Protein AF-A0A2D3W1V7-F1 (afdb_monomer_lite)

Secondary structure (DSSP, 8-state):
-HHHHHHHHTT-TT-------S-SHHHHHHHHHHHHHHHHHHHHHHHHHHHHHHHTT----PPP-TT--THHHHHHHHHHHHHHHHHHHHHHHHHHHHHHHHHHHHHHHHHHHHHHHHHHHHHHHHHHHHHHHHHHHHHHHHHHHHHHHHHHHHHHHHHHHHHHHHHHHHHHHHHHHHHHHHHHHHHHHHHHHHHHHHHHHHHHHTGGGGHHHHHHHHHHHHHHHHHHHHHHHHHHHHHHHHHHHHHHHHHHHHHHHHHHHHHHHHHHHHHHHHHHHHHHHHHHHHHHHHHHHHHHHHHHHHHHHHHHHHHHHHHTT-TT-----TTTSHHHHHIIIIIHHHHTTSTTGGGT-

Structure (mmCIF, N/CA/C/O backbone):
data_AF-A0A2D3W1V7-F1
#
_entry.id   AF-A0A2D3W1V7-F1
#
loop_
_atom_site.group_PDB
_atom_site.id
_atom_site.type_symbol
_atom_site.label_atom_id
_atom_site.label_alt_id
_atom_site.label_comp_id
_atom_site.label_asym_id
_atom_site.label_entity_id
_atom_site.label_seq_id
_atom_site.pdbx_PDB_ins_code
_atom_site.Cartn_x
_atom_site.Cartn_y
_atom_site.Cartn_z
_atom_site.occupancy
_atom_site.B_iso_or_equiv
_atom_site.auth_seq_id
_atom_site.auth_comp_id
_atom_site.auth_asym_id
_atom_site.auth_atom_id
_atom_site.pdbx_PDB_model_num
ATOM 1 N N . LEU A 1 1 ? 40.752 17.282 -97.517 1.00 72.69 1 LEU A N 1
ATOM 2 C CA . LEU A 1 1 ? 41.776 17.657 -96.512 1.00 72.69 1 LEU A CA 1
ATOM 3 C C . LEU A 1 1 ? 41.312 18.861 -95.694 1.00 72.69 1 LEU A C 1
ATOM 5 O O . LEU A 1 1 ? 41.099 18.688 -94.504 1.00 72.69 1 LEU A O 1
ATOM 9 N N . ALA A 1 2 ? 41.095 20.025 -96.323 1.00 78.25 2 ALA A N 1
ATOM 10 C CA . ALA A 1 2 ? 40.710 21.263 -95.634 1.00 78.25 2 ALA A CA 1
ATOM 11 C C . ALA A 1 2 ? 39.433 21.140 -94.781 1.00 78.25 2 ALA A C 1
ATOM 13 O O . ALA A 1 2 ? 39.446 21.559 -93.630 1.00 78.25 2 ALA A O 1
ATOM 14 N N . ASP A 1 3 ? 38.378 20.495 -95.290 1.00 82.69 3 ASP A N 1
ATOM 15 C CA . ASP A 1 3 ? 37.111 20.366 -94.549 1.00 82.69 3 ASP A CA 1
ATOM 16 C C . ASP A 1 3 ? 37.242 19.525 -93.273 1.00 82.69 3 ASP A C 1
ATOM 18 O O . ASP A 1 3 ? 36.706 19.892 -92.236 1.00 82.69 3 ASP A O 1
ATOM 22 N N . ILE A 1 4 ? 38.020 18.437 -93.314 1.00 85.00 4 ILE A N 1
ATOM 23 C CA . ILE A 1 4 ? 38.233 17.552 -92.154 1.00 85.00 4 ILE A CA 1
ATOM 24 C C . ILE A 1 4 ? 39.070 18.252 -91.085 1.00 85.00 4 ILE A C 1
ATOM 26 O O . ILE A 1 4 ? 38.780 18.125 -89.897 1.00 85.00 4 ILE A O 1
ATOM 30 N N . ILE A 1 5 ? 40.091 19.009 -91.496 1.00 82.19 5 ILE A N 1
ATOM 31 C CA . ILE A 1 5 ? 40.897 19.811 -90.568 1.00 82.19 5 ILE A CA 1
ATOM 32 C C . ILE A 1 5 ? 40.027 20.909 -89.941 1.00 82.19 5 ILE A C 1
ATOM 34 O O . ILE A 1 5 ? 40.061 21.084 -88.726 1.00 82.19 5 ILE A O 1
ATOM 38 N N . LYS A 1 6 ? 39.183 21.576 -90.738 1.00 84.50 6 LYS A N 1
ATOM 39 C CA . LYS A 1 6 ? 38.238 22.593 -90.261 1.00 84.50 6 LYS A CA 1
ATOM 40 C C . LYS A 1 6 ? 37.194 22.018 -89.298 1.00 84.50 6 LYS A C 1
ATOM 42 O O . LYS A 1 6 ? 36.895 22.639 -88.286 1.00 84.50 6 LYS A O 1
ATOM 47 N N . ASP A 1 7 ? 36.652 20.832 -89.558 1.00 86.69 7 ASP A N 1
ATOM 48 C CA . ASP A 1 7 ? 35.739 20.152 -88.627 1.00 86.69 7 ASP A CA 1
ATOM 49 C C . ASP A 1 7 ? 36.450 19.747 -87.323 1.00 86.69 7 ASP A C 1
ATOM 51 O O . ASP A 1 7 ? 35.891 19.896 -86.231 1.00 86.69 7 ASP A O 1
ATOM 55 N N . SER A 1 8 ? 37.701 19.291 -87.423 1.00 85.25 8 SER A N 1
ATOM 56 C CA . SER A 1 8 ? 38.522 18.905 -86.269 1.00 85.25 8 SER A CA 1
ATOM 57 C C . SER A 1 8 ? 38.863 20.098 -85.374 1.00 85.25 8 SER A C 1
ATOM 59 O O . SER A 1 8 ? 38.848 19.958 -84.153 1.00 85.25 8 SER A O 1
ATOM 61 N N . GLU A 1 9 ? 39.083 21.282 -85.958 1.00 82.88 9 GLU A N 1
ATOM 62 C CA . GLU A 1 9 ? 39.243 22.556 -85.235 1.00 82.88 9 GLU A CA 1
ATOM 63 C C . GLU A 1 9 ? 38.026 22.873 -84.346 1.00 82.88 9 GLU A C 1
ATOM 65 O O . GLU A 1 9 ? 38.169 23.425 -83.259 1.00 82.88 9 GLU A O 1
ATOM 70 N N . HIS A 1 10 ? 36.830 22.440 -84.756 1.00 87.81 10 HIS A N 1
ATOM 71 C CA . HIS A 1 10 ? 35.587 22.598 -83.995 1.00 87.81 10 HIS A CA 1
ATOM 72 C C . HIS A 1 10 ? 35.273 21.385 -83.093 1.00 87.81 10 HIS A C 1
ATOM 74 O O . HIS A 1 10 ? 34.140 21.227 -82.633 1.00 87.81 10 HIS A O 1
ATOM 80 N N . GLY A 1 11 ? 36.246 20.500 -82.847 1.00 82.38 11 GLY A N 1
ATOM 81 C CA . GLY A 1 11 ? 36.108 19.347 -81.951 1.00 82.38 11 GLY A CA 1
ATOM 82 C C . GLY A 1 11 ? 35.422 18.117 -82.560 1.00 82.38 11 GLY A C 1
ATOM 83 O O . GLY A 1 11 ? 35.138 17.159 -81.837 1.00 82.38 11 GLY A O 1
ATOM 84 N N . LYS A 1 12 ? 35.163 18.092 -83.876 1.00 88.56 12 LYS A N 1
ATOM 85 C CA . LYS A 1 12 ? 34.620 16.912 -84.574 1.00 88.56 12 LYS A CA 1
ATOM 86 C C . LYS A 1 12 ? 35.752 16.021 -85.086 1.00 88.56 12 LYS A C 1
ATOM 88 O O . LYS A 1 12 ? 36.168 16.098 -86.236 1.00 88.56 12 LYS A O 1
ATOM 93 N N . LEU A 1 13 ? 36.244 15.151 -84.210 1.00 86.50 13 LEU A N 1
ATOM 94 C CA . LEU A 1 13 ? 37.439 14.338 -84.464 1.00 86.50 13 LEU A CA 1
ATOM 95 C C . LEU A 1 13 ? 37.177 13.018 -85.208 1.00 86.50 13 LEU A C 1
ATOM 97 O O . LEU A 1 13 ? 38.113 12.265 -85.431 1.00 86.50 13 LEU A O 1
ATOM 101 N N . ASN A 1 14 ? 35.937 12.714 -85.598 1.00 85.69 14 ASN A N 1
ATOM 102 C CA . ASN A 1 14 ? 35.558 11.450 -86.251 1.00 85.69 14 ASN A CA 1
ATOM 103 C C . ASN A 1 14 ? 35.831 11.418 -87.769 1.00 85.69 14 ASN A C 1
ATOM 105 O O . ASN A 1 14 ? 35.740 10.359 -88.391 1.00 85.69 14 ASN A O 1
ATOM 109 N N . GLY A 1 15 ? 36.134 12.564 -88.385 1.00 85.81 15 GLY A N 1
ATOM 110 C CA . GLY A 1 15 ? 36.439 12.655 -89.813 1.00 85.81 15 GLY A CA 1
ATOM 111 C C . GLY A 1 15 ? 37.801 12.044 -90.155 1.00 85.81 15 GLY A C 1
ATOM 112 O O . GLY A 1 15 ? 38.762 12.190 -89.402 1.00 85.81 15 GLY A O 1
ATOM 113 N N . ARG A 1 16 ? 37.912 11.368 -91.304 1.00 88.88 16 ARG A N 1
ATOM 114 C CA . ARG A 1 16 ? 39.184 10.814 -91.805 1.00 88.88 16 ARG A CA 1
ATOM 115 C C . ARG A 1 16 ? 39.421 11.228 -93.246 1.00 88.88 16 ARG A C 1
ATOM 117 O O . ARG A 1 16 ? 38.502 11.247 -94.063 1.00 88.88 16 ARG A O 1
ATOM 124 N N . ILE A 1 17 ? 40.667 11.558 -93.565 1.00 86.06 17 ILE A N 1
ATOM 125 C CA . ILE A 1 17 ? 41.085 11.922 -94.918 1.00 86.06 17 ILE A CA 1
ATOM 126 C C . ILE A 1 17 ? 41.169 10.634 -95.738 1.00 86.06 17 ILE A C 1
ATOM 128 O O . ILE A 1 17 ? 42.058 9.813 -95.513 1.00 86.06 17 ILE A O 1
ATOM 132 N N . VAL A 1 18 ? 40.225 10.460 -96.665 1.00 78.62 18 VAL A N 1
ATOM 133 C CA . VAL A 1 18 ? 40.088 9.287 -97.545 1.00 78.62 18 VAL A CA 1
ATOM 134 C C . VAL A 1 18 ? 40.307 9.672 -99.018 1.00 78.62 18 VAL A C 1
ATOM 136 O O . VAL A 1 18 ? 40.121 10.828 -99.387 1.00 78.62 18 VAL A O 1
ATOM 139 N N . ASN A 1 19 ? 40.691 8.707 -99.867 1.00 70.62 19 ASN A N 1
ATOM 140 C CA . ASN A 1 19 ? 40.914 8.868 -101.319 1.00 70.62 19 ASN A CA 1
ATOM 141 C C . ASN A 1 19 ? 42.024 9.858 -101.730 1.00 70.62 19 ASN A C 1
ATOM 143 O O . ASN A 1 19 ? 41.801 10.803 -102.488 1.00 70.62 19 ASN A O 1
ATOM 147 N N . ILE A 1 20 ? 43.255 9.600 -101.284 1.00 72.81 20 ILE A N 1
ATOM 148 C CA . ILE A 1 20 ? 44.438 10.374 -101.683 1.00 72.81 20 ILE A CA 1
ATOM 149 C C . ILE A 1 20 ? 44.909 9.879 -103.061 1.00 72.81 20 ILE A C 1
ATOM 151 O O . ILE A 1 20 ? 45.449 8.779 -103.172 1.00 72.81 20 ILE A O 1
ATOM 155 N N . LYS A 1 21 ? 44.667 10.667 -104.117 1.00 69.25 21 LYS A N 1
ATOM 156 C CA . LYS A 1 21 ? 45.028 10.318 -105.508 1.00 69.25 21 LYS A CA 1
ATOM 157 C C . LYS A 1 21 ? 46.523 10.487 -105.819 1.00 69.25 21 LYS A C 1
ATOM 159 O O . LYS A 1 21 ? 47.005 9.908 -106.786 1.00 69.25 21 LYS A O 1
ATOM 164 N N . GLU A 1 22 ? 47.244 11.256 -105.006 1.00 65.38 22 GLU A N 1
ATOM 165 C CA . GLU A 1 22 ? 48.667 11.567 -105.184 1.00 65.38 22 GLU A CA 1
ATOM 166 C C . GLU A 1 22 ? 49.556 10.710 -104.264 1.00 65.38 22 GLU A C 1
ATOM 168 O O . GLU A 1 22 ? 49.224 10.450 -103.106 1.00 65.38 22 GLU A O 1
ATOM 173 N N . GLY A 1 23 ? 50.692 10.240 -104.787 1.00 72.94 23 GLY A N 1
ATOM 174 C CA . GLY A 1 23 ? 51.724 9.543 -104.011 1.00 72.94 23 GLY A CA 1
ATOM 175 C C . GLY A 1 23 ? 52.698 10.509 -103.323 1.00 72.94 23 GLY A C 1
ATOM 176 O O . GLY A 1 23 ? 52.625 11.718 -103.509 1.00 72.94 23 GLY A O 1
ATOM 177 N N . GLY A 1 24 ? 53.638 9.979 -102.538 1.00 80.50 24 GLY A N 1
ATOM 178 C CA . GLY A 1 24 ? 54.693 10.783 -101.907 1.00 80.50 24 GLY A CA 1
ATOM 179 C C . GLY A 1 24 ? 54.269 11.478 -100.607 1.00 80.50 24 GLY A C 1
ATOM 180 O O . GLY A 1 24 ? 53.466 10.947 -99.838 1.00 80.50 24 GLY A O 1
ATOM 181 N N . GLU A 1 25 ? 54.837 12.655 -100.340 1.00 82.00 25 GLU A N 1
ATOM 182 C CA . GLU A 1 25 ? 54.747 13.368 -99.053 1.00 82.00 25 GLU A CA 1
ATOM 183 C C . GLU A 1 25 ? 53.311 13.701 -98.624 1.00 82.00 25 GLU A C 1
ATOM 185 O O . GLU A 1 25 ? 52.982 13.587 -97.442 1.00 82.00 25 GLU A O 1
ATOM 190 N N . LEU A 1 26 ? 52.423 14.030 -99.569 1.00 82.31 26 LEU A N 1
ATOM 191 C CA . LEU A 1 26 ? 51.028 14.372 -99.269 1.00 82.31 26 LEU A CA 1
ATOM 192 C C . LEU A 1 26 ? 50.246 13.177 -98.703 1.00 82.31 26 LEU A C 1
ATOM 194 O O . LEU A 1 26 ? 49.426 13.339 -97.793 1.00 82.31 26 LEU A O 1
ATOM 198 N N . LYS A 1 27 ? 50.529 11.960 -99.190 1.00 84.12 27 LYS A N 1
ATOM 199 C CA . LYS A 1 27 ? 49.933 10.729 -98.654 1.00 84.12 27 LYS A CA 1
ATOM 200 C C . LYS A 1 27 ? 50.403 10.465 -97.226 1.00 84.12 27 LYS A C 1
ATOM 202 O O . LYS A 1 27 ? 49.584 10.138 -96.367 1.00 84.12 27 LYS A O 1
ATOM 207 N N . THR A 1 28 ? 51.694 10.661 -96.967 1.00 84.94 28 THR A N 1
ATOM 208 C CA . THR A 1 28 ? 52.285 10.544 -95.627 1.00 84.94 28 THR A CA 1
ATOM 209 C C . THR A 1 28 ? 51.696 11.576 -94.666 1.00 84.94 28 THR A C 1
ATOM 211 O O . THR A 1 28 ? 51.292 11.215 -93.564 1.00 84.94 28 THR A O 1
ATOM 214 N N . LEU A 1 29 ? 51.549 12.835 -95.093 1.00 85.56 29 LEU A N 1
ATOM 215 C CA . LEU A 1 29 ? 50.937 13.898 -94.293 1.00 85.56 29 LEU A CA 1
ATOM 216 C C . LEU A 1 29 ? 49.488 13.567 -93.913 1.00 85.56 29 LEU A C 1
ATOM 218 O O . LEU A 1 29 ? 49.116 13.682 -92.749 1.00 85.56 29 LEU A O 1
ATOM 222 N N . CYS A 1 30 ? 48.677 13.111 -94.870 1.00 86.50 30 CYS A N 1
ATOM 223 C CA . CYS A 1 30 ? 47.289 12.732 -94.603 1.00 86.50 30 CYS A CA 1
ATOM 224 C C . CYS A 1 30 ? 47.189 11.519 -93.663 1.00 86.50 30 CYS A C 1
ATOM 226 O O . CYS A 1 30 ? 46.317 11.492 -92.795 1.00 86.50 30 CYS A O 1
ATOM 228 N N . SER A 1 31 ? 48.089 10.538 -93.800 1.00 85.19 31 SER A N 1
ATOM 229 C CA . SER A 1 31 ? 48.164 9.392 -92.886 1.00 85.19 31 SER A CA 1
ATOM 230 C C . SER A 1 31 ? 48.541 9.826 -91.468 1.00 85.19 31 SER A C 1
ATOM 232 O O . SER A 1 31 ? 47.892 9.408 -90.515 1.00 85.19 31 SER A O 1
ATOM 234 N N . ASN A 1 32 ? 49.541 10.699 -91.324 1.00 87.31 32 ASN A N 1
ATOM 235 C CA . ASN A 1 32 ? 49.956 11.237 -90.027 1.00 87.31 32 ASN A CA 1
ATOM 236 C C . ASN A 1 32 ? 48.847 12.079 -89.382 1.00 87.31 32 ASN A C 1
ATOM 238 O O . ASN A 1 32 ? 48.640 11.993 -88.176 1.00 87.31 32 ASN A O 1
ATOM 242 N N . MET A 1 33 ? 48.102 12.846 -90.183 1.00 86.88 33 MET A N 1
ATOM 243 C CA . MET A 1 33 ? 46.957 13.629 -89.717 1.00 86.88 33 MET A CA 1
ATOM 244 C C . MET A 1 33 ? 45.817 12.731 -89.220 1.00 86.88 33 MET A C 1
ATOM 246 O O . MET A 1 33 ? 45.261 12.989 -88.159 1.00 86.88 33 MET A O 1
ATOM 250 N N . ASN A 1 34 ? 45.497 11.646 -89.935 1.00 88.62 34 ASN A N 1
ATOM 251 C CA . ASN A 1 34 ? 44.511 10.667 -89.468 1.00 88.62 34 ASN A CA 1
ATOM 252 C C . ASN A 1 34 ? 44.952 10.011 -88.151 1.00 88.62 34 ASN A C 1
ATOM 254 O O . ASN A 1 34 ? 44.168 9.996 -87.209 1.00 88.62 34 ASN A O 1
ATOM 258 N N . SER A 1 35 ? 46.212 9.570 -88.045 1.00 87.25 35 SER A N 1
ATOM 259 C CA . SER A 1 35 ? 46.760 9.018 -86.798 1.00 87.25 35 SER A CA 1
ATOM 260 C C . SER A 1 35 ? 46.721 10.024 -85.642 1.00 87.25 35 SER A C 1
ATOM 262 O O . SER A 1 35 ? 46.506 9.645 -84.492 1.00 87.25 35 SER A O 1
ATOM 264 N N . LEU A 1 36 ? 46.931 11.314 -85.920 1.00 87.06 36 LEU A N 1
ATOM 265 C CA . LEU A 1 36 ? 46.812 12.374 -84.922 1.00 87.06 36 LEU A CA 1
ATOM 266 C C . LEU A 1 36 ? 45.360 12.515 -84.443 1.00 87.06 36 LEU A C 1
ATOM 268 O O . LEU A 1 36 ? 45.119 12.515 -83.238 1.00 87.06 36 LEU A O 1
ATOM 272 N N . LEU A 1 37 ? 44.398 12.565 -85.369 1.00 89.06 37 LEU A N 1
ATOM 273 C CA . LEU A 1 37 ? 42.967 12.622 -85.052 1.00 89.06 37 LEU A CA 1
ATOM 274 C C . LEU A 1 37 ? 42.489 11.381 -84.290 1.00 89.06 37 LEU A C 1
ATOM 276 O O . LEU A 1 37 ? 41.742 11.531 -83.329 1.00 89.06 37 LEU A O 1
ATOM 280 N N . ASP A 1 38 ? 42.963 10.183 -84.649 1.00 88.00 38 ASP A N 1
ATOM 281 C CA . ASP A 1 38 ? 42.684 8.937 -83.922 1.00 88.00 38 ASP A CA 1
ATOM 282 C C . ASP A 1 38 ? 43.144 9.029 -82.458 1.00 88.00 38 ASP A C 1
ATOM 284 O O . ASP A 1 38 ? 42.384 8.708 -81.542 1.00 88.00 38 ASP A O 1
ATOM 288 N N . ASN A 1 39 ? 44.369 9.513 -82.222 1.00 87.44 39 ASN A N 1
ATOM 289 C CA . ASN A 1 39 ? 44.907 9.678 -80.871 1.00 87.44 39 ASN A CA 1
ATOM 290 C C . ASN A 1 39 ? 44.142 10.740 -80.070 1.00 87.44 39 ASN A C 1
ATOM 292 O O . ASN A 1 39 ? 43.790 10.494 -78.915 1.00 87.44 39 ASN A O 1
ATOM 296 N N . PHE A 1 40 ? 43.828 11.888 -80.679 1.00 87.94 40 PHE A N 1
ATOM 297 C CA . PHE A 1 40 ? 43.022 12.927 -80.034 1.00 87.94 40 PHE A CA 1
ATOM 298 C C . PHE A 1 40 ? 41.610 12.436 -79.713 1.00 87.94 40 PHE A C 1
ATOM 300 O O . PHE A 1 40 ? 41.113 12.687 -78.615 1.00 87.94 40 PHE A O 1
ATOM 307 N N . GLU A 1 41 ? 40.958 11.721 -80.628 1.00 89.00 41 GLU A N 1
ATOM 308 C CA . GLU A 1 41 ? 39.614 11.193 -80.410 1.00 89.00 41 GLU A CA 1
ATOM 309 C C . GLU A 1 41 ? 39.609 10.159 -79.279 1.00 89.00 41 GLU A C 1
ATOM 311 O O . GLU A 1 41 ? 38.771 10.238 -78.375 1.00 89.00 41 GLU A O 1
ATOM 316 N N . LEU A 1 42 ? 40.564 9.223 -79.301 1.00 88.62 42 LEU A N 1
ATOM 317 C CA . LEU A 1 42 ? 40.697 8.167 -78.300 1.00 88.62 42 LEU A CA 1
ATOM 318 C C . LEU A 1 42 ? 40.937 8.746 -76.904 1.00 88.62 42 LEU A C 1
ATOM 320 O O . LEU A 1 42 ? 40.195 8.427 -75.976 1.00 88.62 42 LEU A O 1
ATOM 324 N N . VAL A 1 43 ? 41.937 9.621 -76.756 1.00 89.88 43 VAL A N 1
ATOM 325 C CA . VAL A 1 43 ? 42.267 10.254 -75.471 1.00 89.88 43 VAL A CA 1
ATOM 326 C C . VAL A 1 43 ? 41.083 11.071 -74.959 1.00 89.88 43 VAL A C 1
ATOM 328 O O . VAL A 1 43 ? 40.700 10.928 -73.799 1.00 89.88 43 VAL A O 1
ATOM 331 N N . THR A 1 44 ? 40.436 11.857 -75.823 1.00 88.88 44 THR A N 1
ATOM 332 C CA . THR A 1 44 ? 39.272 12.670 -75.440 1.00 88.88 44 THR A CA 1
ATOM 333 C C . THR A 1 44 ? 38.113 11.806 -74.938 1.00 88.88 44 THR A C 1
ATOM 335 O O . THR A 1 44 ? 37.534 12.089 -73.884 1.00 88.88 44 THR A O 1
ATOM 338 N N . LYS A 1 45 ? 37.779 10.726 -75.657 1.00 89.88 45 LYS A N 1
ATOM 339 C CA . LYS A 1 45 ? 36.709 9.795 -75.263 1.00 89.88 45 LYS A CA 1
ATOM 340 C C . LYS A 1 45 ? 37.032 9.081 -73.954 1.00 89.88 45 LYS A C 1
ATOM 342 O O . LYS A 1 45 ? 36.166 8.991 -73.084 1.00 89.88 45 LYS A O 1
ATOM 347 N N . GLU A 1 46 ? 38.265 8.612 -73.796 1.00 91.62 46 GLU A N 1
ATOM 348 C CA . GLU A 1 46 ? 38.694 7.884 -72.605 1.00 91.62 46 GLU A CA 1
ATOM 349 C C . GLU A 1 46 ? 38.760 8.761 -71.353 1.00 91.62 46 GLU A C 1
ATOM 351 O O . GLU A 1 46 ? 38.283 8.348 -70.292 1.00 91.62 46 GLU A O 1
ATOM 356 N N . ILE A 1 47 ? 39.280 9.986 -71.472 1.00 91.94 47 ILE A N 1
ATOM 357 C CA . ILE A 1 47 ? 39.284 10.964 -70.379 1.00 91.94 47 ILE A CA 1
ATOM 358 C C . ILE A 1 47 ? 37.850 11.281 -69.961 1.00 91.94 47 ILE A C 1
ATOM 360 O O . ILE A 1 47 ? 37.526 11.182 -68.777 1.00 91.94 47 ILE A O 1
ATOM 364 N N . LYS A 1 48 ? 36.967 11.585 -70.922 1.00 90.88 48 LYS A N 1
ATOM 365 C CA . LYS A 1 48 ? 35.557 11.875 -70.633 1.00 90.88 48 LYS A CA 1
ATOM 366 C C . LYS A 1 48 ? 34.878 10.712 -69.909 1.00 90.88 48 LYS A C 1
ATOM 368 O O . LYS A 1 48 ? 34.186 10.936 -68.921 1.00 90.88 48 LYS A O 1
ATOM 373 N N . ALA A 1 49 ? 35.078 9.482 -70.377 1.00 91.69 49 ALA A N 1
ATOM 374 C CA . ALA A 1 49 ? 34.456 8.305 -69.783 1.00 91.69 49 ALA A CA 1
ATOM 375 C C . ALA A 1 49 ? 35.011 7.979 -68.383 1.00 91.69 49 ALA A C 1
ATOM 377 O O . ALA A 1 49 ? 34.245 7.599 -67.502 1.00 91.69 49 ALA A O 1
ATOM 378 N N . SER A 1 50 ? 36.317 8.157 -68.157 1.00 94.19 50 SER A N 1
ATOM 379 C CA . SER A 1 50 ? 36.948 7.962 -66.844 1.00 94.19 50 SER A CA 1
ATOM 380 C C . SER A 1 50 ? 36.471 8.993 -65.819 1.00 94.19 50 SER A C 1
ATOM 382 O O . SER A 1 50 ? 36.025 8.629 -64.733 1.00 94.19 50 SER A O 1
ATOM 384 N N . ILE A 1 51 ? 36.458 10.277 -66.192 1.00 92.62 51 ILE A N 1
ATOM 385 C CA . ILE A 1 51 ? 35.981 11.354 -65.315 1.00 92.62 51 ILE A CA 1
ATOM 386 C C . ILE A 1 51 ? 34.480 11.206 -65.032 1.00 92.62 51 ILE A C 1
ATOM 388 O O . ILE A 1 51 ? 34.059 11.363 -63.889 1.00 92.62 51 ILE A O 1
ATOM 392 N N . ALA A 1 52 ? 33.666 10.856 -66.034 1.00 93.38 52 ALA A N 1
ATOM 393 C CA . ALA A 1 52 ? 32.238 10.615 -65.831 1.00 93.38 52 ALA A CA 1
ATOM 394 C C . ALA A 1 52 ? 31.969 9.415 -64.905 1.00 93.38 52 ALA A C 1
ATOM 396 O O . ALA A 1 52 ? 31.040 9.464 -64.103 1.00 93.38 52 ALA A O 1
ATOM 397 N N . ALA A 1 53 ? 32.778 8.353 -64.981 1.00 92.94 53 ALA A N 1
ATOM 398 C CA . ALA A 1 53 ? 32.695 7.235 -64.044 1.00 92.94 53 ALA A CA 1
ATOM 399 C C . ALA A 1 53 ? 33.071 7.675 -62.619 1.00 92.94 53 ALA A C 1
ATOM 401 O O . ALA A 1 53 ? 32.302 7.431 -61.692 1.00 92.94 53 ALA A O 1
ATOM 402 N N . ALA A 1 54 ? 34.178 8.407 -62.458 1.00 92.75 54 ALA A N 1
ATOM 403 C CA . ALA A 1 54 ? 34.617 8.931 -61.164 1.00 92.75 54 ALA A CA 1
ATOM 404 C C . ALA A 1 54 ? 33.598 9.903 -60.537 1.00 92.75 54 ALA A C 1
ATOM 406 O O . ALA A 1 54 ? 33.402 9.892 -59.326 1.00 92.75 54 ALA A O 1
ATOM 407 N N . SER A 1 55 ? 32.907 10.709 -61.352 1.00 90.94 55 SER A N 1
ATOM 408 C CA . SER A 1 55 ? 31.822 11.591 -60.897 1.00 90.94 55 SER A CA 1
ATOM 409 C C . SER A 1 55 ? 30.585 10.833 -60.408 1.00 90.94 55 SER A C 1
ATOM 411 O O . SER A 1 55 ? 29.796 11.402 -59.663 1.00 90.94 55 SER A O 1
ATOM 413 N N . ASN A 1 56 ? 30.408 9.580 -60.832 1.00 92.44 56 ASN A N 1
ATOM 414 C CA . ASN A 1 56 ? 29.374 8.667 -60.340 1.00 92.44 56 ASN A CA 1
ATOM 415 C C . ASN A 1 56 ? 29.943 7.693 -59.291 1.00 92.44 56 ASN A C 1
ATOM 417 O O . ASN A 1 56 ? 29.467 6.568 -59.177 1.00 92.44 56 ASN A O 1
ATOM 421 N N . GLU A 1 57 ? 31.009 8.095 -58.588 1.00 90.00 57 GLU A N 1
ATOM 422 C CA . GLU A 1 57 ? 31.667 7.327 -57.518 1.00 90.00 57 GLU A CA 1
ATOM 423 C C . GLU A 1 57 ? 32.266 5.978 -57.966 1.00 90.00 57 GLU A C 1
ATOM 425 O O . GLU A 1 57 ? 32.679 5.157 -57.148 1.00 90.00 57 GLU A O 1
ATOM 430 N N . ASN A 1 58 ? 32.397 5.751 -59.276 1.00 92.25 58 ASN A N 1
ATOM 431 C CA . ASN A 1 58 ? 33.074 4.589 -59.837 1.00 92.25 58 ASN A CA 1
ATOM 432 C C . ASN A 1 58 ? 34.509 4.950 -60.244 1.00 92.25 58 ASN A C 1
ATOM 434 O O . ASN A 1 58 ? 34.783 5.364 -61.373 1.00 92.25 58 ASN A O 1
ATOM 438 N N . PHE A 1 59 ? 35.441 4.758 -59.313 1.00 92.50 59 PHE A N 1
ATOM 439 C CA . PHE A 1 59 ? 36.859 5.085 -59.495 1.00 92.50 59 PHE A CA 1
ATOM 440 C C . PHE A 1 59 ? 37.699 3.956 -60.114 1.00 92.50 59 PHE A C 1
ATOM 442 O O . PHE A 1 59 ? 38.899 4.127 -60.339 1.00 92.50 59 PHE A O 1
ATOM 449 N N . ASP A 1 60 ? 37.103 2.792 -60.383 1.00 90.00 60 ASP A N 1
ATOM 450 C CA . ASP A 1 60 ? 37.844 1.617 -60.855 1.00 90.00 60 ASP A CA 1
ATOM 451 C C . ASP A 1 60 ? 38.043 1.617 -62.382 1.00 90.00 60 ASP A C 1
ATOM 453 O O . ASP A 1 60 ? 38.888 0.885 -62.910 1.00 90.00 60 ASP A O 1
ATOM 457 N N . ARG A 1 61 ? 37.333 2.496 -63.109 1.00 89.81 61 ARG A N 1
ATOM 458 C CA . ARG A 1 61 ? 37.501 2.691 -64.556 1.00 89.81 61 ARG A CA 1
ATOM 459 C C . ARG A 1 61 ? 38.797 3.450 -64.874 1.00 89.81 61 ARG A C 1
ATOM 461 O O . ARG A 1 61 ? 38.802 4.662 -65.069 1.00 89.81 61 ARG A O 1
ATOM 468 N N . LYS A 1 62 ? 39.900 2.718 -65.013 1.00 87.19 62 LYS A N 1
ATOM 469 C CA . LYS A 1 62 ? 41.192 3.269 -65.453 1.00 87.19 62 LYS A CA 1
ATOM 470 C C . LYS A 1 62 ? 41.267 3.380 -66.973 1.00 87.19 62 LYS A C 1
ATOM 472 O O . LYS A 1 62 ? 40.832 2.482 -67.691 1.00 87.19 62 LYS A O 1
ATOM 477 N N . ILE A 1 63 ? 41.889 4.446 -67.463 1.00 90.19 63 ILE A N 1
ATOM 478 C CA . ILE A 1 63 ? 42.195 4.581 -68.888 1.00 90.19 63 ILE A CA 1
ATOM 479 C C . ILE A 1 63 ? 43.389 3.681 -69.213 1.00 90.19 63 ILE A C 1
ATOM 481 O O . ILE A 1 63 ? 44.461 3.807 -68.609 1.00 90.19 63 ILE A O 1
ATOM 485 N N . LEU A 1 64 ? 43.213 2.785 -70.181 1.00 86.31 64 LEU A N 1
ATOM 486 C CA . LEU A 1 64 ? 44.274 1.909 -70.665 1.00 86.31 64 LEU A CA 1
ATOM 487 C C . LEU A 1 64 ? 45.288 2.716 -71.486 1.00 86.31 64 LEU A C 1
ATOM 489 O O . LEU A 1 64 ? 44.945 3.319 -72.493 1.00 86.31 64 LEU A O 1
ATOM 493 N N . GLN A 1 65 ? 46.561 2.676 -71.091 1.00 85.94 65 GLN A N 1
ATOM 494 C CA . GLN A 1 65 ? 47.648 3.398 -71.777 1.00 85.94 65 GLN A CA 1
ATOM 495 C C . GLN A 1 65 ? 48.176 2.674 -73.031 1.00 85.94 65 GLN A C 1
ATOM 497 O O . GLN A 1 65 ? 49.115 3.136 -73.679 1.00 85.94 65 GLN A O 1
ATOM 502 N N . LYS A 1 66 ? 47.646 1.485 -73.341 1.00 81.69 66 LYS A N 1
ATOM 503 C CA . LYS A 1 66 ? 48.166 0.620 -74.404 1.00 81.69 66 LYS A CA 1
ATOM 504 C C . LYS A 1 66 ? 47.911 1.264 -75.773 1.00 81.69 66 LYS A C 1
ATOM 506 O O . LYS A 1 66 ? 46.764 1.504 -76.122 1.00 81.69 66 LYS A O 1
ATOM 511 N N . GLY A 1 67 ? 48.976 1.496 -76.544 1.00 76.31 67 GLY A N 1
ATOM 512 C CA . GLY A 1 67 ? 48.912 2.121 -77.875 1.00 76.31 67 GLY A CA 1
ATOM 513 C C . GLY A 1 67 ? 49.057 3.648 -77.879 1.00 76.31 67 GLY A C 1
ATOM 514 O O . GLY A 1 67 ? 49.097 4.238 -78.951 1.00 76.31 67 GLY A O 1
ATOM 515 N N . MET A 1 68 ? 49.178 4.281 -76.708 1.00 83.88 68 MET A N 1
ATOM 516 C CA . MET A 1 68 ? 49.431 5.719 -76.579 1.00 83.88 68 MET A CA 1
ATOM 517 C C . MET A 1 68 ? 50.928 5.990 -76.393 1.00 83.88 68 MET A C 1
ATOM 519 O O . MET A 1 68 ? 51.617 5.276 -75.657 1.00 83.88 68 MET A O 1
ATOM 523 N N . HIS A 1 69 ? 51.426 7.055 -77.018 1.00 84.56 69 HIS A N 1
ATOM 524 C CA . HIS A 1 69 ? 52.841 7.429 -77.003 1.00 84.56 69 HIS A CA 1
ATOM 525 C C . HIS A 1 69 ? 53.021 8.931 -76.754 1.00 84.56 69 HIS A C 1
ATOM 527 O O . HIS A 1 69 ? 52.122 9.722 -77.038 1.00 84.56 69 HIS A O 1
ATOM 533 N N . GLY A 1 70 ? 54.191 9.310 -76.232 1.00 89.38 70 GLY A N 1
ATOM 534 C CA . GLY A 1 70 ? 54.541 10.705 -75.952 1.00 89.38 70 GLY A CA 1
ATOM 535 C C . GLY A 1 70 ? 53.551 11.390 -75.007 1.00 89.38 70 GLY A C 1
ATOM 536 O O . GLY A 1 70 ? 53.027 10.764 -74.083 1.00 89.38 70 GLY A O 1
ATOM 537 N N . GLU A 1 71 ? 53.255 12.658 -75.288 1.00 88.00 71 GLU A N 1
ATOM 538 C CA . GLU A 1 71 ? 52.424 13.521 -74.438 1.00 88.00 71 GLU A CA 1
ATOM 539 C C . GLU A 1 71 ? 51.011 12.968 -74.188 1.00 88.00 71 GLU A C 1
ATOM 541 O O . GLU A 1 71 ? 50.469 13.133 -73.096 1.00 88.00 71 GLU A O 1
ATOM 546 N N . PHE A 1 72 ? 50.421 12.241 -75.144 1.00 88.06 72 PHE A N 1
ATOM 547 C CA . PHE A 1 72 ? 49.101 11.619 -74.967 1.00 88.06 72 PHE A CA 1
ATOM 548 C C . PHE A 1 72 ? 49.091 10.574 -73.845 1.00 88.06 72 PHE A C 1
ATOM 550 O O . PHE A 1 72 ? 48.133 10.485 -73.073 1.00 88.06 72 PHE A O 1
ATOM 557 N N . ARG A 1 73 ? 50.170 9.790 -73.720 1.00 89.56 73 ARG A N 1
ATOM 558 C CA . ARG A 1 73 ? 50.308 8.802 -72.643 1.00 89.56 73 ARG A CA 1
ATOM 559 C C . ARG A 1 73 ? 50.473 9.488 -71.290 1.00 89.56 73 ARG A C 1
ATOM 561 O O . ARG A 1 73 ? 49.885 9.036 -70.305 1.00 89.56 73 ARG A O 1
ATOM 568 N N . ASP A 1 74 ? 51.241 10.572 -71.251 1.00 90.31 74 ASP A N 1
ATOM 569 C CA . ASP A 1 74 ? 51.482 11.337 -70.030 1.00 90.31 74 ASP A CA 1
ATOM 570 C C . ASP A 1 74 ? 50.199 12.015 -69.533 1.00 90.31 74 ASP A C 1
ATOM 572 O O . ASP A 1 74 ? 49.868 11.892 -68.352 1.00 90.31 74 ASP A O 1
ATOM 576 N N . GLN A 1 75 ? 49.405 12.609 -70.432 1.00 89.25 75 GLN A N 1
ATOM 577 C CA . GLN A 1 75 ? 48.088 13.173 -70.106 1.00 89.25 75 GLN A CA 1
ATOM 578 C C . GLN A 1 75 ? 47.155 12.127 -69.485 1.00 89.25 75 GLN A C 1
ATOM 580 O O . GLN A 1 75 ? 46.579 12.340 -68.418 1.00 89.25 75 GLN A O 1
ATOM 585 N N . VAL A 1 76 ? 47.045 10.955 -70.109 1.00 91.75 76 VAL A N 1
ATOM 586 C CA . VAL A 1 76 ? 46.218 9.856 -69.595 1.00 91.75 76 VAL A CA 1
ATOM 587 C C . VAL A 1 76 ? 46.730 9.326 -68.250 1.00 91.75 76 VAL A C 1
ATOM 589 O O . VAL A 1 76 ? 45.940 8.991 -67.362 1.00 91.75 76 VAL A O 1
ATOM 592 N N . SER A 1 77 ? 48.049 9.268 -68.061 1.00 91.88 77 SER A N 1
ATOM 593 C CA . SER A 1 77 ? 48.673 8.909 -66.784 1.00 91.88 77 SER A CA 1
ATOM 594 C C . SER A 1 77 ? 48.317 9.911 -65.680 1.00 91.88 77 SER A C 1
ATOM 596 O O . SER A 1 77 ? 47.949 9.501 -64.576 1.00 91.88 77 SER A O 1
ATOM 598 N N . MET A 1 78 ? 48.346 11.214 -65.979 1.00 91.00 78 MET A N 1
ATOM 599 C CA . MET A 1 78 ? 47.926 12.266 -65.048 1.00 91.00 78 MET A CA 1
ATOM 600 C C . MET A 1 78 ? 46.448 12.141 -64.670 1.00 91.00 78 MET A C 1
ATOM 602 O O . MET A 1 78 ? 46.123 12.224 -63.487 1.00 91.00 78 MET A O 1
ATOM 606 N N . VAL A 1 79 ? 45.563 11.864 -65.632 1.00 93.12 79 VAL A N 1
ATOM 607 C CA . VAL A 1 79 ? 44.132 11.654 -65.355 1.00 93.12 79 VAL A CA 1
ATOM 608 C C . VAL A 1 79 ? 43.913 10.430 -64.463 1.00 93.12 79 VAL A C 1
ATOM 610 O O . VAL A 1 79 ? 43.194 10.520 -63.472 1.00 93.12 79 VAL A O 1
ATOM 613 N N . ASN A 1 80 ? 44.583 9.307 -64.734 1.00 92.94 80 ASN A N 1
ATOM 614 C CA . ASN A 1 80 ? 44.506 8.127 -63.866 1.00 92.94 80 ASN A CA 1
ATOM 615 C C . ASN A 1 80 ? 44.991 8.420 -62.433 1.00 92.94 80 ASN A C 1
ATOM 617 O O . ASN A 1 80 ? 44.383 7.946 -61.474 1.00 92.94 80 ASN A O 1
ATOM 621 N N . LYS A 1 81 ? 46.064 9.210 -62.268 1.00 93.06 81 LYS A N 1
ATOM 622 C CA . LYS A 1 81 ? 46.536 9.654 -60.943 1.00 93.06 81 LYS A CA 1
ATOM 623 C C . LYS A 1 81 ? 45.511 10.550 -60.246 1.00 93.06 81 LYS A C 1
ATOM 625 O O . LYS A 1 81 ? 45.286 10.374 -59.053 1.00 93.06 81 LYS A O 1
ATOM 630 N N . ALA A 1 82 ? 44.872 11.465 -60.975 1.00 91.88 82 ALA A N 1
ATOM 631 C CA . ALA A 1 82 ? 43.823 12.325 -60.435 1.00 91.88 82 ALA A CA 1
ATOM 632 C C . ALA A 1 82 ? 42.607 11.510 -59.961 1.00 91.88 82 ALA A C 1
ATOM 634 O O . ALA A 1 82 ? 42.157 11.702 -58.837 1.00 91.88 82 ALA A O 1
ATOM 635 N N . VAL A 1 83 ? 42.136 10.538 -60.752 1.00 92.81 83 VAL A N 1
ATOM 636 C CA . VAL A 1 83 ? 41.035 9.635 -60.360 1.00 92.81 83 VAL A CA 1
ATOM 637 C C . VAL A 1 83 ? 41.405 8.796 -59.131 1.00 92.81 83 VAL A C 1
ATOM 639 O O . VAL A 1 83 ? 40.587 8.633 -58.228 1.00 92.81 83 VAL A O 1
ATOM 642 N N . ALA A 1 84 ? 42.648 8.312 -59.041 1.00 91.31 84 ALA A N 1
ATOM 643 C CA . ALA A 1 84 ? 43.124 7.598 -57.855 1.00 91.31 84 ALA A CA 1
ATOM 644 C C . ALA A 1 84 ? 43.168 8.497 -56.605 1.00 91.31 84 ALA A C 1
ATOM 646 O O . ALA A 1 84 ? 42.773 8.062 -55.525 1.00 91.31 84 ALA A O 1
ATOM 647 N N . ALA A 1 85 ? 43.598 9.755 -56.750 1.00 91.56 85 ALA A N 1
ATOM 648 C CA . ALA A 1 85 ? 43.553 10.734 -55.668 1.00 91.56 85 ALA A CA 1
ATOM 649 C C . ALA A 1 85 ? 42.105 11.039 -55.245 1.00 91.56 85 ALA A C 1
ATOM 651 O O . ALA A 1 85 ? 41.821 11.056 -54.053 1.00 91.56 85 ALA A O 1
ATOM 652 N N . MET A 1 86 ? 41.175 11.180 -56.200 1.00 90.44 86 MET A N 1
ATOM 653 C CA . MET A 1 86 ? 39.745 11.352 -55.915 1.00 90.44 86 MET A CA 1
ATOM 654 C C . MET A 1 86 ? 39.168 10.170 -55.126 1.00 90.44 86 MET A C 1
ATOM 656 O O . MET A 1 86 ? 38.451 10.402 -54.156 1.00 90.44 86 MET A O 1
ATOM 660 N N . LYS A 1 87 ? 39.523 8.923 -55.480 1.00 92.00 87 LYS A N 1
ATOM 661 C CA . LYS A 1 87 ? 39.134 7.721 -54.718 1.00 92.00 87 LYS A CA 1
ATOM 662 C C . LYS A 1 87 ? 39.610 7.804 -53.270 1.00 92.00 87 LYS A C 1
ATOM 664 O O . LYS A 1 87 ? 38.813 7.655 -52.350 1.00 92.00 87 LYS A O 1
ATOM 669 N N . ALA A 1 88 ? 40.895 8.099 -53.075 1.00 89.62 88 ALA A N 1
ATOM 670 C CA . ALA A 1 88 ? 41.482 8.220 -51.745 1.00 89.62 88 ALA A CA 1
ATOM 671 C C . ALA A 1 88 ? 40.826 9.346 -50.927 1.00 89.62 88 ALA A C 1
ATOM 673 O O . ALA A 1 88 ? 40.550 9.170 -49.742 1.00 89.62 88 ALA A O 1
ATOM 674 N N . THR A 1 89 ? 40.524 10.492 -51.548 1.00 89.25 89 THR A N 1
ATOM 675 C CA . THR A 1 89 ? 39.803 11.591 -50.893 1.00 89.25 89 THR A CA 1
ATOM 676 C C . THR A 1 89 ? 38.370 11.203 -50.535 1.00 89.25 89 THR A C 1
ATOM 678 O O . THR A 1 89 ? 37.935 11.508 -49.429 1.00 89.25 89 THR A O 1
ATOM 681 N N . HIS A 1 90 ? 37.644 10.513 -51.417 1.00 88.19 90 HIS A N 1
ATOM 682 C CA . HIS A 1 90 ? 36.290 10.033 -51.134 1.00 88.19 90 HIS A CA 1
ATOM 683 C C . HIS A 1 90 ? 36.283 9.046 -49.957 1.00 88.19 90 HIS A C 1
ATOM 685 O O . HIS A 1 90 ? 35.526 9.230 -49.005 1.00 88.19 90 HIS A O 1
ATOM 691 N N . GLU A 1 91 ? 37.190 8.064 -49.958 1.00 86.06 91 GLU A N 1
ATOM 692 C CA . GLU A 1 91 ? 37.374 7.133 -48.837 1.00 86.06 91 GLU A CA 1
ATOM 693 C C . GLU A 1 91 ? 37.734 7.871 -47.537 1.00 86.06 91 GLU A C 1
ATOM 695 O O . GLU A 1 91 ? 37.224 7.541 -46.466 1.00 86.06 91 GLU A O 1
ATOM 700 N N . HIS A 1 92 ? 38.574 8.905 -47.614 1.00 85.31 92 HIS A N 1
ATOM 701 C CA . HIS A 1 92 ? 38.948 9.723 -46.463 1.00 85.31 92 HIS A CA 1
ATOM 702 C C . HIS A 1 92 ? 37.779 10.562 -45.920 1.00 85.31 92 HIS A C 1
ATOM 704 O O . HIS A 1 92 ? 37.596 10.642 -44.706 1.00 85.31 92 HIS A O 1
ATOM 710 N N . ILE A 1 93 ? 36.958 11.164 -46.789 1.00 85.69 93 ILE A N 1
ATOM 711 C CA . ILE A 1 93 ? 35.742 11.889 -46.386 1.00 85.69 93 ILE A CA 1
ATOM 712 C C . ILE A 1 93 ? 34.764 10.925 -45.713 1.00 85.69 93 ILE A C 1
ATOM 714 O O . ILE A 1 93 ? 34.303 11.215 -44.611 1.00 85.69 93 ILE A O 1
ATOM 718 N N . ALA A 1 94 ? 34.506 9.762 -46.319 1.00 80.25 94 ALA A N 1
ATOM 719 C CA . ALA A 1 94 ? 33.634 8.742 -45.743 1.00 80.25 94 ALA A CA 1
ATOM 720 C C . ALA A 1 94 ? 34.115 8.306 -44.347 1.00 80.25 94 ALA A C 1
ATOM 722 O O . ALA A 1 94 ? 33.318 8.252 -43.408 1.00 80.25 94 ALA A O 1
ATOM 723 N N . ARG A 1 95 ? 35.429 8.085 -44.179 1.00 80.19 95 ARG A N 1
ATOM 724 C CA . ARG A 1 95 ? 36.044 7.796 -42.872 1.00 80.19 95 ARG A CA 1
ATOM 725 C C . ARG A 1 95 ? 35.850 8.935 -41.872 1.00 80.19 95 ARG A C 1
ATOM 727 O O . ARG A 1 95 ? 35.444 8.680 -40.745 1.00 80.19 95 ARG A O 1
ATOM 734 N N . ASN A 1 96 ? 36.089 10.185 -42.264 1.00 81.25 96 ASN A N 1
ATOM 735 C CA . ASN A 1 96 ? 35.964 11.328 -41.357 1.00 81.25 96 ASN A CA 1
ATOM 736 C C . ASN A 1 96 ? 34.517 11.618 -40.942 1.00 81.25 96 ASN A C 1
ATOM 738 O O . ASN A 1 96 ? 34.264 11.887 -39.770 1.00 81.25 96 ASN A O 1
ATOM 742 N N . THR A 1 97 ? 33.559 11.537 -41.868 1.00 81.94 97 THR A N 1
ATOM 743 C CA . THR A 1 97 ? 32.132 11.677 -41.544 1.00 81.94 97 THR A CA 1
ATOM 744 C C . THR A 1 97 ? 31.685 10.595 -40.567 1.00 81.94 97 THR A C 1
ATOM 746 O O . THR A 1 97 ? 30.920 10.873 -39.642 1.00 81.94 97 THR A O 1
ATOM 749 N N . LEU A 1 98 ? 32.181 9.370 -40.738 1.00 74.00 98 LEU A N 1
ATOM 750 C CA . LEU A 1 98 ? 31.894 8.273 -39.826 1.00 74.00 98 LEU A CA 1
ATOM 751 C C . LEU A 1 98 ? 32.566 8.466 -38.457 1.00 74.00 98 LEU A C 1
ATOM 753 O O . LEU A 1 98 ? 31.892 8.295 -37.447 1.00 74.00 98 LEU A O 1
ATOM 757 N N . ASN A 1 99 ? 33.825 8.922 -38.410 1.00 71.38 99 ASN A N 1
ATOM 758 C CA . ASN A 1 99 ? 34.526 9.275 -37.167 1.00 71.38 99 ASN A CA 1
ATOM 759 C C . ASN A 1 99 ? 33.774 10.339 -36.358 1.00 71.38 99 ASN A C 1
ATOM 761 O O . ASN A 1 99 ? 33.664 10.214 -35.143 1.00 71.38 99 ASN A O 1
ATOM 765 N N . ALA A 1 100 ? 33.229 11.365 -37.019 1.00 78.44 100 ALA A N 1
ATOM 766 C CA . ALA A 1 100 ? 32.455 12.408 -36.348 1.00 78.44 100 ALA A CA 1
ATOM 767 C C . ALA A 1 100 ? 31.175 11.849 -35.703 1.00 78.44 100 ALA A C 1
ATOM 769 O O . ALA A 1 100 ? 30.919 12.105 -34.529 1.00 78.44 100 ALA A O 1
ATOM 770 N N . LYS A 1 101 ? 30.412 11.026 -36.439 1.00 76.06 101 LYS A N 1
ATOM 771 C CA . LYS A 1 101 ? 29.213 10.355 -35.903 1.00 76.06 101 LYS A CA 1
ATOM 772 C C . LYS A 1 101 ? 29.545 9.358 -34.793 1.00 76.06 101 LYS A C 1
ATOM 774 O O . LYS A 1 101 ? 28.754 9.168 -33.877 1.00 76.06 101 LYS A O 1
ATOM 779 N N . LEU A 1 102 ? 30.697 8.698 -34.876 1.00 66.69 102 LEU A N 1
ATOM 780 C CA . LEU A 1 102 ? 31.107 7.720 -33.877 1.00 66.69 102 LEU A CA 1
ATOM 781 C C . LEU A 1 102 ? 31.600 8.382 -32.590 1.00 66.69 102 LEU A C 1
ATOM 783 O O . LEU A 1 102 ? 31.251 7.915 -31.515 1.00 66.69 102 LEU A O 1
ATOM 787 N N . ALA A 1 103 ? 32.345 9.485 -32.681 1.00 70.25 103 ALA A N 1
ATOM 788 C CA . ALA A 1 103 ? 32.763 10.258 -31.513 1.00 70.25 103 ALA A CA 1
ATOM 789 C C . ALA A 1 103 ? 31.560 10.772 -30.699 1.00 70.25 103 ALA A C 1
ATOM 791 O O . ALA A 1 103 ? 31.625 10.806 -29.474 1.00 70.25 103 ALA A O 1
ATOM 792 N N . GLU A 1 104 ? 30.449 11.099 -31.365 1.00 70.75 104 GLU A N 1
ATOM 793 C CA . GLU A 1 104 ? 29.176 11.440 -30.717 1.00 70.75 104 GLU A CA 1
ATOM 794 C C . GLU A 1 104 ? 28.593 10.252 -29.926 1.00 70.75 104 GLU A C 1
ATOM 796 O O . GLU A 1 104 ? 28.141 10.416 -28.796 1.00 70.75 104 GLU A O 1
ATOM 801 N N . ILE A 1 105 ? 28.664 9.032 -30.472 1.00 67.06 105 ILE A N 1
ATOM 802 C CA . ILE A 1 105 ? 28.211 7.806 -29.791 1.00 67.06 105 ILE A CA 1
ATOM 803 C C . ILE A 1 105 ? 29.144 7.438 -28.630 1.00 67.06 105 ILE A C 1
ATOM 805 O O . ILE A 1 105 ? 28.670 7.145 -27.534 1.00 67.06 105 ILE A O 1
ATOM 809 N N . SER A 1 106 ? 30.461 7.462 -28.848 1.00 64.31 106 SER A N 1
ATOM 810 C CA . SER A 1 106 ? 31.456 7.106 -27.832 1.00 64.31 106 SER A CA 1
ATOM 811 C C . SER A 1 106 ? 31.534 8.132 -26.701 1.00 64.31 106 SER A C 1
ATOM 813 O O . SER A 1 106 ? 31.772 7.743 -25.560 1.00 64.31 106 SER A O 1
ATOM 815 N N . GLY A 1 107 ? 31.274 9.416 -26.974 1.00 66.19 107 GLY A N 1
ATOM 816 C CA . GLY A 1 107 ? 31.130 10.444 -25.938 1.00 66.19 107 GLY A CA 1
ATOM 817 C C . GLY A 1 107 ? 30.034 10.101 -24.925 1.00 66.19 107 GLY A C 1
ATOM 818 O O . GLY A 1 107 ? 30.244 10.250 -23.724 1.00 66.19 107 GLY A O 1
ATOM 819 N N . ASN A 1 108 ? 28.928 9.512 -25.391 1.00 67.00 108 ASN A N 1
ATOM 820 C CA . ASN A 1 108 ? 27.828 9.058 -24.535 1.00 67.00 108 ASN A CA 1
ATOM 821 C C . ASN A 1 108 ? 28.149 7.764 -23.760 1.00 67.00 108 ASN A C 1
ATOM 823 O O . ASN A 1 108 ? 27.384 7.367 -22.885 1.00 67.00 108 ASN A O 1
ATOM 827 N N . SER A 1 109 ? 29.261 7.077 -24.049 1.00 69.44 109 SER A N 1
ATOM 828 C CA . SER A 1 109 ? 29.606 5.810 -23.388 1.00 69.44 109 SER A CA 1
ATOM 829 C C . SER A 1 109 ? 29.934 5.984 -21.901 1.00 69.44 109 SER A C 1
ATOM 831 O O . SER A 1 109 ? 29.558 5.139 -21.091 1.00 69.44 109 SER A O 1
ATOM 833 N N . ASN A 1 110 ? 30.589 7.086 -21.522 1.00 70.50 110 ASN A N 1
ATOM 834 C CA . ASN A 1 110 ? 30.842 7.411 -20.110 1.00 70.50 110 ASN A CA 1
ATOM 835 C C . ASN A 1 110 ? 29.551 7.799 -19.370 1.00 70.50 110 ASN A C 1
ATOM 837 O O . ASN A 1 110 ? 29.386 7.511 -18.182 1.00 70.50 110 ASN A O 1
ATOM 841 N N . ASP A 1 111 ? 28.607 8.411 -20.085 1.00 78.56 111 ASP A N 1
ATOM 842 C CA . ASP A 1 111 ? 27.284 8.703 -19.542 1.00 78.56 111 ASP A CA 1
ATOM 843 C C . ASP A 1 111 ? 26.510 7.395 -19.320 1.00 78.56 111 ASP A C 1
ATOM 845 O O . ASP A 1 111 ? 25.866 7.217 -18.287 1.00 78.56 111 ASP A O 1
ATOM 849 N N . PHE A 1 112 ? 26.636 6.424 -20.230 1.00 82.50 112 PHE A N 1
ATOM 850 C CA . PHE A 1 112 ? 26.004 5.111 -20.100 1.00 82.50 112 PHE A CA 1
ATOM 851 C C . PHE A 1 112 ? 26.513 4.294 -18.910 1.00 82.50 112 PHE A C 1
ATOM 853 O O . PHE A 1 112 ? 25.693 3.690 -18.216 1.00 82.50 112 PHE A O 1
ATOM 860 N N . THR A 1 113 ? 27.819 4.287 -18.629 1.00 82.69 113 THR A N 1
ATOM 861 C CA . THR A 1 113 ? 28.360 3.583 -17.451 1.00 82.69 113 THR A CA 1
ATOM 862 C C . THR A 1 113 ? 27.877 4.218 -16.147 1.00 82.69 113 THR A C 1
ATOM 864 O O . THR A 1 113 ? 27.446 3.505 -15.240 1.00 82.69 113 THR A O 1
ATOM 867 N N . THR A 1 114 ? 27.841 5.550 -16.080 1.00 84.38 114 THR A N 1
ATOM 868 C CA . THR A 1 114 ? 27.306 6.289 -14.924 1.00 84.38 114 THR A CA 1
ATOM 869 C C . THR A 1 114 ? 25.821 5.978 -14.706 1.00 84.38 114 THR A C 1
ATOM 871 O O . THR A 1 114 ? 25.405 5.626 -13.601 1.00 84.38 114 THR A O 1
ATOM 874 N N . VAL A 1 115 ? 25.017 6.010 -15.776 1.00 85.56 115 VAL A N 1
ATOM 875 C CA . VAL A 1 115 ? 23.594 5.633 -15.724 1.00 85.56 115 VAL A CA 1
ATOM 876 C C . VAL A 1 115 ? 23.425 4.179 -15.273 1.00 85.56 115 VAL A C 1
ATOM 878 O O . VAL A 1 115 ? 22.534 3.881 -14.478 1.00 85.56 115 VAL A O 1
ATOM 881 N N . GLN A 1 116 ? 24.279 3.264 -15.735 1.00 88.06 116 GLN A N 1
ATOM 882 C CA . GLN A 1 116 ? 24.257 1.866 -15.314 1.00 88.06 116 GLN A CA 1
ATOM 883 C C . GLN A 1 116 ? 24.512 1.714 -13.806 1.00 88.06 116 GLN A C 1
ATOM 885 O O . GLN A 1 116 ? 23.772 0.986 -13.140 1.00 88.06 116 GLN A O 1
ATOM 890 N N . GLU A 1 117 ? 25.512 2.400 -13.253 1.00 88.50 117 GLU A N 1
ATOM 891 C CA . GLU A 1 117 ? 25.790 2.383 -11.812 1.00 88.50 117 GLU A CA 1
ATOM 892 C C . GLU A 1 117 ? 24.610 2.915 -10.990 1.00 88.50 117 GLU A C 1
ATOM 894 O O . GLU A 1 117 ? 24.214 2.304 -9.992 1.00 88.50 117 GLU A O 1
ATOM 899 N N . ASP A 1 118 ? 24.008 4.023 -11.417 1.00 87.75 118 ASP A N 1
ATOM 900 C CA . ASP A 1 118 ? 22.883 4.631 -10.707 1.00 87.75 118 ASP A CA 1
ATOM 901 C C . ASP A 1 118 ? 21.606 3.791 -10.788 1.00 87.75 118 ASP A C 1
ATOM 903 O O . ASP A 1 118 ? 20.875 3.663 -9.798 1.00 87.75 118 ASP A O 1
ATOM 907 N N . LEU A 1 119 ? 21.357 3.132 -11.921 1.00 89.25 119 LEU A N 1
ATOM 908 C CA . LEU A 1 119 ? 20.266 2.170 -12.054 1.00 89.25 119 LEU A CA 1
ATOM 909 C C . LEU A 1 119 ? 20.482 0.936 -11.168 1.00 89.25 119 LEU A C 1
ATOM 911 O O . LEU A 1 119 ? 19.528 0.471 -10.543 1.00 89.25 119 LEU A O 1
ATOM 915 N N . VAL A 1 120 ? 21.715 0.435 -11.033 1.00 88.06 120 VAL A N 1
ATOM 916 C CA . VAL A 1 120 ? 22.029 -0.664 -10.100 1.00 88.06 120 VAL A CA 1
ATOM 917 C C . VAL A 1 120 ? 21.770 -0.245 -8.650 1.00 88.06 120 VAL A C 1
ATOM 919 O O . VAL A 1 120 ? 21.096 -0.973 -7.919 1.00 88.06 120 VAL A O 1
ATOM 922 N N . LYS A 1 121 ? 22.214 0.952 -8.239 1.00 89.56 121 LYS A N 1
ATOM 923 C CA . LYS A 1 121 ? 21.901 1.505 -6.906 1.00 89.56 121 LYS A CA 1
ATOM 924 C C . LYS A 1 121 ? 20.390 1.659 -6.697 1.00 89.56 121 LYS A C 1
ATOM 926 O O . LYS A 1 121 ? 19.890 1.413 -5.602 1.00 89.56 121 LYS A O 1
ATOM 931 N N . THR A 1 122 ? 19.657 2.050 -7.740 1.00 87.19 122 THR A N 1
ATOM 932 C CA . THR A 1 122 ? 18.192 2.180 -7.709 1.00 87.19 122 THR A CA 1
ATOM 933 C C . THR A 1 122 ? 17.516 0.830 -7.472 1.00 87.19 122 THR A C 1
ATOM 935 O O . THR A 1 122 ? 16.624 0.745 -6.631 1.00 87.19 122 THR A O 1
ATOM 938 N N . VAL A 1 123 ? 17.967 -0.243 -8.133 1.00 87.19 123 VAL A N 1
ATOM 939 C CA . VAL A 1 123 ? 17.456 -1.606 -7.887 1.00 87.19 123 VAL A CA 1
ATOM 940 C C . VAL A 1 123 ? 17.680 -2.032 -6.439 1.00 87.19 123 VAL A C 1
ATOM 942 O O . VAL A 1 123 ? 16.779 -2.615 -5.838 1.00 87.19 123 VAL A O 1
ATOM 945 N N . GLU A 1 124 ? 18.842 -1.725 -5.864 1.00 87.88 124 GLU A N 1
ATOM 946 C CA . GLU A 1 124 ? 19.133 -2.090 -4.477 1.00 87.88 124 GLU A CA 1
ATOM 947 C C . GLU A 1 124 ? 18.235 -1.334 -3.488 1.00 87.88 124 GLU A C 1
ATOM 949 O O . GLU A 1 124 ? 17.633 -1.949 -2.610 1.00 87.88 124 GLU A O 1
ATOM 954 N N . LYS A 1 125 ? 18.025 -0.027 -3.699 1.00 89.12 125 LYS A N 1
ATOM 955 C CA . LYS A 1 125 ? 17.047 0.756 -2.923 1.00 89.12 125 LYS A CA 1
ATOM 956 C C . LYS A 1 125 ? 15.631 0.189 -3.044 1.00 89.12 125 LYS A C 1
ATOM 958 O O . LYS A 1 125 ? 14.925 0.091 -2.047 1.00 89.12 125 LYS A O 1
ATOM 963 N N . LEU A 1 126 ? 15.221 -0.230 -4.241 1.00 88.81 126 LEU A N 1
ATOM 964 C CA . LEU A 1 126 ? 13.904 -0.832 -4.462 1.00 88.81 126 LEU A CA 1
ATOM 965 C C . LEU A 1 126 ? 13.719 -2.153 -3.706 1.00 88.81 126 LEU A C 1
ATOM 967 O O . LEU A 1 126 ? 12.613 -2.424 -3.251 1.00 88.81 126 LEU A O 1
ATOM 971 N N . LYS A 1 127 ? 14.770 -2.968 -3.535 1.00 86.38 127 LYS A N 1
ATOM 972 C CA . LYS A 1 127 ? 14.685 -4.185 -2.707 1.00 86.38 127 LYS A CA 1
ATOM 973 C C . LYS A 1 127 ? 14.417 -3.863 -1.240 1.00 86.38 127 LYS A C 1
ATOM 975 O O . LYS A 1 127 ? 13.615 -4.550 -0.618 1.00 86.38 127 LYS A O 1
ATOM 980 N N . VAL A 1 128 ? 15.070 -2.829 -0.704 1.00 90.06 128 VAL A N 1
ATOM 981 C CA . VAL A 1 128 ? 14.840 -2.379 0.677 1.00 90.06 128 VAL A CA 1
ATOM 982 C C . VAL A 1 128 ? 13.386 -1.942 0.849 1.00 90.06 128 VAL A C 1
ATOM 984 O O . VAL A 1 128 ? 12.708 -2.453 1.731 1.00 90.06 128 VAL A O 1
ATOM 987 N N . ILE A 1 129 ? 12.872 -1.112 -0.065 1.00 87.88 129 ILE A N 1
ATOM 988 C CA . ILE A 1 129 ? 11.474 -0.652 -0.029 1.00 87.88 129 ILE A CA 1
ATOM 989 C C . ILE A 1 129 ? 10.492 -1.832 -0.151 1.00 87.88 129 ILE A C 1
ATOM 991 O O . ILE A 1 129 ? 9.465 -1.850 0.523 1.00 87.88 129 ILE A O 1
ATOM 995 N N . ALA A 1 130 ? 10.789 -2.835 -0.988 1.00 86.25 130 ALA A N 1
ATOM 996 C CA . ALA A 1 130 ? 9.944 -4.027 -1.103 1.00 86.25 130 ALA A CA 1
ATOM 997 C C . ALA A 1 130 ? 9.858 -4.785 0.226 1.00 86.25 130 ALA A C 1
ATOM 999 O O . ALA A 1 130 ? 8.766 -5.164 0.646 1.00 86.25 130 ALA A O 1
ATOM 1000 N N . LYS A 1 131 ? 11.003 -4.960 0.895 1.00 88.75 131 LYS A N 1
ATOM 1001 C CA . LYS A 1 131 ? 11.083 -5.621 2.196 1.00 88.75 131 LYS A CA 1
ATOM 1002 C C . LYS A 1 131 ? 10.324 -4.842 3.273 1.00 88.75 131 LYS A C 1
ATOM 1004 O O . LYS A 1 131 ? 9.527 -5.428 3.994 1.00 88.75 131 LYS A O 1
ATOM 1009 N N . GLU A 1 132 ? 10.518 -3.526 3.341 1.00 88.50 132 GLU A N 1
ATOM 1010 C CA . GLU A 1 132 ? 9.789 -2.648 4.269 1.00 88.50 132 GLU A CA 1
ATOM 1011 C C . GLU A 1 132 ? 8.270 -2.705 4.033 1.00 88.50 132 GLU A C 1
ATOM 1013 O O . GLU A 1 132 ? 7.487 -2.710 4.983 1.00 88.50 132 GLU A O 1
ATOM 1018 N N . GLY A 1 133 ? 7.835 -2.803 2.772 1.00 87.56 133 GLY A N 1
ATOM 1019 C CA . GLY A 1 133 ? 6.425 -2.980 2.417 1.00 87.56 133 GLY A CA 1
ATOM 1020 C C . GLY A 1 133 ? 5.841 -4.321 2.877 1.00 87.56 133 GLY A C 1
ATOM 1021 O O . GLY A 1 133 ? 4.703 -4.364 3.344 1.00 87.56 133 GLY A O 1
ATOM 1022 N N . GLU A 1 134 ? 6.611 -5.407 2.785 1.00 87.75 134 GLU A N 1
ATOM 1023 C CA . GLU A 1 134 ? 6.212 -6.739 3.267 1.00 87.75 134 GLU A CA 1
ATOM 1024 C C . GLU A 1 134 ? 6.139 -6.802 4.802 1.00 87.75 134 GLU A C 1
ATOM 1026 O O . GLU A 1 134 ? 5.169 -7.322 5.365 1.00 87.75 134 GLU A O 1
ATOM 1031 N N . GLU A 1 135 ? 7.125 -6.215 5.483 1.00 90.75 135 GLU A N 1
ATOM 1032 C CA . GLU A 1 135 ? 7.131 -6.068 6.942 1.00 90.75 135 GLU A CA 1
ATOM 1033 C C . GLU A 1 135 ? 5.913 -5.244 7.402 1.00 90.75 135 GLU A C 1
ATOM 1035 O O . GLU A 1 135 ? 5.155 -5.696 8.263 1.00 90.75 135 GLU A O 1
ATOM 1040 N N . SER A 1 136 ? 5.634 -4.115 6.736 1.00 88.94 136 SER A N 1
ATOM 1041 C CA . SER A 1 136 ? 4.461 -3.268 7.013 1.00 88.94 136 SER A CA 1
ATOM 1042 C C . SER A 1 136 ? 3.134 -4.005 6.804 1.00 88.94 136 SER A C 1
ATOM 1044 O O . SER A 1 136 ? 2.205 -3.857 7.597 1.00 88.94 136 SER A O 1
ATOM 1046 N N . ALA A 1 137 ? 3.018 -4.824 5.751 1.00 88.06 137 ALA A N 1
ATOM 1047 C CA . ALA A 1 137 ? 1.821 -5.631 5.506 1.00 88.06 137 ALA A CA 1
ATOM 1048 C C . ALA A 1 137 ? 1.602 -6.685 6.605 1.00 88.06 137 ALA A C 1
ATOM 1050 O O . ALA A 1 137 ? 0.471 -6.929 7.032 1.00 88.06 137 ALA A O 1
ATOM 1051 N N . THR A 1 138 ? 2.687 -7.291 7.089 1.00 90.81 138 THR A N 1
ATOM 1052 C CA . THR A 1 138 ? 2.643 -8.279 8.174 1.00 90.81 138 THR A CA 1
ATOM 1053 C C . THR A 1 138 ? 2.228 -7.633 9.496 1.00 90.81 138 THR A C 1
ATOM 1055 O O . THR A 1 138 ? 1.363 -8.162 10.198 1.00 90.81 138 THR A O 1
ATOM 1058 N N . GLU A 1 139 ? 2.787 -6.466 9.817 1.00 90.88 139 GLU A N 1
ATOM 1059 C CA . GLU A 1 139 ? 2.433 -5.699 11.014 1.00 90.88 139 GLU A CA 1
ATOM 1060 C C . GLU A 1 139 ? 0.977 -5.208 10.975 1.00 90.88 139 GLU A C 1
ATOM 1062 O O . GLU A 1 139 ? 0.250 -5.331 11.967 1.00 90.88 139 GLU A O 1
ATOM 1067 N N . ALA A 1 140 ? 0.512 -4.736 9.813 1.00 90.38 140 ALA A N 1
ATOM 1068 C CA . ALA A 1 140 ? -0.883 -4.357 9.599 1.00 90.38 140 ALA A CA 1
ATOM 1069 C C . ALA A 1 140 ? -1.835 -5.532 9.866 1.00 90.38 140 ALA A C 1
ATOM 1071 O O . ALA A 1 140 ? -2.836 -5.373 10.565 1.00 90.38 140 ALA A O 1
ATOM 1072 N N . LYS A 1 141 ? -1.491 -6.737 9.392 1.00 89.69 141 LYS A N 1
ATOM 1073 C CA . LYS A 1 141 ? -2.279 -7.951 9.642 1.00 89.69 141 LYS A CA 1
ATOM 1074 C C . LYS A 1 141 ? -2.327 -8.322 11.128 1.00 89.69 141 LYS A C 1
ATOM 1076 O O . LYS A 1 141 ? -3.392 -8.659 11.639 1.00 89.69 141 LYS A O 1
ATOM 1081 N N . GLY A 1 142 ? -1.201 -8.244 11.839 1.00 91.50 142 GLY A N 1
ATOM 1082 C CA . GLY A 1 142 ? -1.167 -8.487 13.289 1.00 91.50 142 GLY A CA 1
ATOM 1083 C C . GLY A 1 142 ? -1.989 -7.461 14.081 1.00 91.50 142 GLY A C 1
ATOM 1084 O O . GLY A 1 142 ? -2.718 -7.806 15.016 1.00 91.50 142 GLY A O 1
ATOM 1085 N N . SER A 1 143 ? -1.929 -6.199 13.661 1.00 91.25 143 SER A N 1
ATOM 1086 C CA . SER A 1 143 ? -2.718 -5.116 14.249 1.00 91.25 143 SER A CA 1
ATOM 1087 C C . SER A 1 143 ? -4.217 -5.294 13.998 1.00 91.25 143 SER A C 1
ATOM 1089 O O . SER A 1 143 ? -5.022 -5.058 14.898 1.00 91.25 143 SER A O 1
ATOM 1091 N N . TYR A 1 144 ? -4.597 -5.793 12.821 1.00 91.19 144 TYR A N 1
ATOM 1092 C CA . TYR A 1 144 ? -5.983 -6.104 12.479 1.00 91.19 144 TYR A CA 1
ATOM 1093 C C . TYR A 1 144 ? -6.592 -7.192 13.381 1.00 91.19 144 TYR A C 1
ATOM 1095 O O . TYR A 1 144 ? -7.717 -7.054 13.860 1.00 91.19 144 TYR A O 1
ATOM 1103 N N . GLU A 1 145 ? -5.844 -8.251 13.698 1.00 91.50 145 GLU A N 1
ATOM 1104 C CA . GLU A 1 145 ? -6.307 -9.275 14.650 1.00 91.50 145 GLU A CA 1
ATOM 1105 C C . GLU A 1 145 ? -6.491 -8.703 16.066 1.00 91.50 145 GLU A C 1
ATOM 1107 O O . GLU A 1 145 ? -7.467 -9.007 16.760 1.00 91.50 145 GLU A O 1
ATOM 1112 N N . THR A 1 146 ? -5.589 -7.810 16.484 1.00 92.62 146 THR A N 1
ATOM 1113 C CA . THR A 1 146 ? -5.703 -7.105 17.771 1.00 92.62 146 THR A CA 1
ATOM 1114 C C . THR A 1 146 ? -6.951 -6.223 17.808 1.00 92.62 146 THR A C 1
ATOM 1116 O O . THR A 1 146 ? -7.693 -6.235 18.793 1.00 92.62 146 THR A O 1
ATOM 1119 N N . LEU A 1 147 ? -7.227 -5.513 16.713 1.00 93.25 147 LEU A N 1
ATOM 1120 C CA . LEU A 1 147 ? -8.428 -4.705 16.536 1.00 93.25 147 LEU A CA 1
ATOM 1121 C C . LEU A 1 147 ? -9.704 -5.551 16.634 1.00 93.25 147 LEU A C 1
ATOM 1123 O O . LEU A 1 147 ? -10.628 -5.201 17.366 1.00 93.25 147 LEU A O 1
ATOM 1127 N N . LYS A 1 148 ? -9.741 -6.703 15.962 1.00 91.31 148 LYS A N 1
ATOM 1128 C CA . LYS A 1 148 ? -10.874 -7.634 16.027 1.00 91.31 148 LYS A CA 1
ATOM 1129 C C . LYS A 1 148 ? -11.131 -8.127 17.453 1.00 91.31 148 LYS A C 1
ATOM 1131 O O . LYS A 1 148 ? -12.279 -8.194 17.895 1.00 91.31 148 LYS A O 1
ATOM 1136 N N . SER A 1 149 ? -10.066 -8.425 18.201 1.00 93.81 149 SER A N 1
ATOM 1137 C CA . SER A 1 149 ? -10.178 -8.768 19.622 1.00 93.81 149 SER A CA 1
ATOM 1138 C C . SER A 1 149 ? -10.721 -7.602 20.456 1.00 93.81 149 SER A C 1
ATOM 1140 O O . SER A 1 149 ? -11.559 -7.819 21.332 1.00 93.81 149 SER A O 1
ATOM 1142 N N . ALA A 1 150 ? -10.291 -6.367 20.181 1.00 93.12 150 ALA A N 1
ATOM 1143 C CA . ALA A 1 150 ? -10.784 -5.176 20.870 1.00 93.12 150 ALA A CA 1
ATOM 1144 C C . ALA A 1 150 ? -12.285 -4.943 20.627 1.00 93.12 150 ALA A C 1
ATOM 1146 O O . ALA A 1 150 ? -13.017 -4.704 21.587 1.00 93.12 150 ALA A O 1
ATOM 1147 N N . ILE A 1 151 ? -12.758 -5.101 19.386 1.00 92.38 151 ILE A N 1
ATOM 1148 C CA . ILE A 1 151 ? -14.186 -5.002 19.037 1.00 92.38 151 ILE A CA 1
ATOM 1149 C C . ILE A 1 151 ? -15.009 -6.018 19.840 1.00 92.38 151 ILE A C 1
ATOM 1151 O O . ILE A 1 151 ? -15.962 -5.641 20.518 1.00 92.38 151 ILE A O 1
ATOM 1155 N N . SER A 1 152 ? -14.589 -7.286 19.866 1.00 93.56 152 SER A N 1
ATOM 1156 C CA . SER A 1 152 ? -15.290 -8.331 20.627 1.00 93.56 152 SER A CA 1
ATOM 1157 C C . SER A 1 152 ? -15.331 -8.051 22.142 1.00 93.56 152 SER A C 1
ATOM 1159 O O . SER A 1 152 ? -16.322 -8.345 22.821 1.00 93.56 152 SER A O 1
ATOM 1161 N N . LYS A 1 153 ? -14.276 -7.435 22.695 1.00 94.25 153 LYS A N 1
ATOM 1162 C CA . LYS A 1 153 ? -14.255 -7.000 24.101 1.00 94.25 153 LYS A CA 1
ATOM 1163 C C . LYS A 1 153 ? -15.226 -5.850 24.368 1.00 94.25 153 LYS A C 1
ATOM 1165 O O . LYS A 1 153 ? -15.85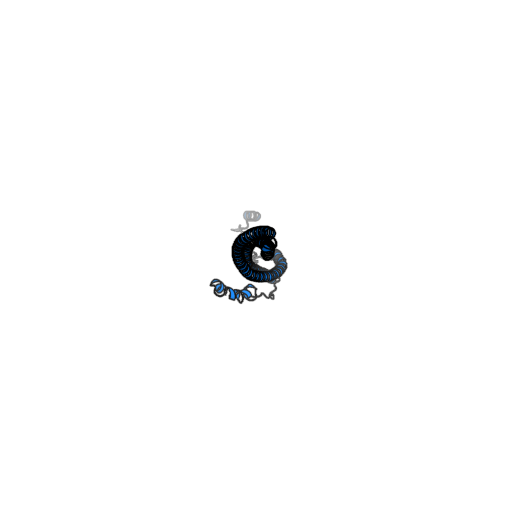8 -5.855 25.421 1.00 94.25 153 LYS A O 1
ATOM 1170 N N . ILE A 1 154 ? -15.368 -4.902 23.441 1.00 94.06 154 ILE A N 1
ATOM 1171 C CA . ILE A 1 154 ? -16.348 -3.809 23.547 1.00 94.06 154 ILE A CA 1
ATOM 1172 C C . ILE A 1 154 ? -17.775 -4.368 23.518 1.00 94.06 154 ILE A C 1
ATOM 1174 O O . ILE A 1 154 ? -18.585 -4.008 24.367 1.00 94.06 154 ILE A O 1
ATOM 1178 N N . GLU A 1 155 ? -18.072 -5.307 22.619 1.00 92.38 155 GLU A N 1
ATOM 1179 C CA . GLU A 1 155 ? -19.381 -5.976 22.575 1.00 92.38 155 GLU A CA 1
ATOM 1180 C C . GLU A 1 155 ? -19.703 -6.683 23.900 1.00 92.38 155 GLU A C 1
ATOM 1182 O O . GLU A 1 155 ? -20.805 -6.554 24.438 1.00 92.38 155 GLU A O 1
ATOM 1187 N N . SER A 1 156 ? -18.716 -7.379 24.470 1.00 94.62 156 SER A N 1
ATOM 1188 C CA . SER A 1 156 ? -18.847 -8.026 25.781 1.00 94.62 156 SER A CA 1
ATOM 1189 C C . SER A 1 156 ? -19.074 -7.006 26.904 1.00 94.62 156 SER A C 1
ATOM 1191 O O . SER A 1 156 ? -19.893 -7.230 27.795 1.00 94.62 156 SER A O 1
ATOM 1193 N N . LEU A 1 157 ? -18.388 -5.861 26.853 1.00 93.69 157 LEU A N 1
ATOM 1194 C CA . LEU A 1 157 ? -18.553 -4.771 27.814 1.00 93.69 157 LEU A CA 1
ATOM 1195 C C . LEU A 1 157 ? -19.970 -4.191 27.756 1.00 93.69 157 LEU A C 1
ATOM 1197 O O . LEU A 1 157 ? -20.594 -4.023 28.801 1.00 93.69 157 LEU A O 1
ATOM 1201 N N . ILE A 1 158 ? -20.517 -3.971 26.559 1.00 92.38 158 ILE A N 1
ATOM 1202 C CA . ILE A 1 158 ? -21.902 -3.512 26.376 1.00 92.38 158 ILE A CA 1
ATOM 1203 C C . ILE A 1 158 ? -22.894 -4.509 26.996 1.00 92.38 158 ILE A C 1
ATOM 1205 O O . ILE A 1 158 ? -23.851 -4.099 27.656 1.00 92.38 158 ILE A O 1
ATOM 1209 N N . GLN A 1 159 ? -22.669 -5.819 26.843 1.00 93.69 159 GLN A N 1
ATOM 1210 C CA . GLN A 1 159 ? -23.518 -6.828 27.488 1.00 93.69 159 GLN A CA 1
ATOM 1211 C C . GLN A 1 159 ? -23.476 -6.740 29.018 1.00 93.69 159 GLN A C 1
ATOM 1213 O O . GLN A 1 159 ? -24.531 -6.776 29.652 1.00 93.69 159 GLN A O 1
ATOM 1218 N N . ILE A 1 160 ? -22.287 -6.578 29.604 1.00 93.50 160 ILE A N 1
ATOM 1219 C CA . ILE A 1 160 ? -22.115 -6.427 31.057 1.00 93.50 160 ILE A CA 1
ATOM 1220 C C . ILE A 1 160 ? -22.804 -5.150 31.556 1.00 93.50 160 ILE A C 1
ATOM 1222 O O . ILE A 1 160 ? -23.501 -5.183 32.568 1.00 93.50 160 ILE A O 1
ATOM 1226 N N . VAL A 1 161 ? -22.673 -4.035 30.832 1.00 92.94 161 VAL A N 1
ATOM 1227 C CA . VAL A 1 161 ? -23.344 -2.771 31.175 1.00 92.94 161 VAL A CA 1
ATOM 1228 C C . VAL A 1 161 ? -24.864 -2.938 31.194 1.00 92.94 161 VAL A C 1
ATOM 1230 O O . VAL A 1 161 ? -25.499 -2.568 32.179 1.00 92.94 161 VAL A O 1
ATOM 1233 N N . ASN A 1 162 ? -25.448 -3.577 30.175 1.00 91.31 162 ASN A N 1
ATOM 1234 C CA . ASN A 1 162 ? -26.894 -3.833 30.139 1.00 91.31 162 ASN A CA 1
ATOM 1235 C C . ASN A 1 162 ? -27.351 -4.757 31.293 1.00 91.31 162 ASN A C 1
ATOM 1237 O O . ASN A 1 162 ? -28.442 -4.591 31.840 1.00 91.31 162 ASN A O 1
ATOM 1241 N N . GLN A 1 163 ? -26.535 -5.741 31.693 1.00 92.62 163 GLN A N 1
ATOM 1242 C CA . GLN A 1 163 ? -26.827 -6.587 32.861 1.00 92.62 163 GLN A CA 1
ATOM 1243 C C . GLN A 1 163 ? -26.782 -5.796 34.178 1.00 92.62 163 GLN A C 1
ATOM 1245 O O . GLN A 1 163 ? -27.629 -6.003 35.054 1.00 92.62 163 GLN A O 1
ATOM 1250 N N . ASN A 1 164 ? -25.827 -4.874 34.307 1.00 91.31 164 ASN A N 1
ATOM 1251 C CA . ASN A 1 164 ? -25.717 -3.995 35.467 1.00 91.31 164 ASN A CA 1
ATOM 1252 C C . ASN A 1 164 ? -26.912 -3.042 35.560 1.00 91.31 164 ASN A C 1
ATOM 1254 O O . ASN A 1 164 ? -27.491 -2.930 36.637 1.00 91.31 164 ASN A O 1
ATOM 1258 N N . GLU A 1 165 ? -27.343 -2.432 34.450 1.00 91.50 165 GLU A N 1
ATOM 1259 C CA . GLU A 1 165 ? -28.554 -1.595 34.413 1.00 91.50 165 GLU A CA 1
ATOM 1260 C C . GLU A 1 165 ? -29.779 -2.350 34.945 1.00 91.50 165 GLU A C 1
ATOM 1262 O O . GLU A 1 165 ? -30.466 -1.858 35.840 1.00 91.50 165 GLU A O 1
ATOM 1267 N N . ASN A 1 166 ? -30.008 -3.583 34.480 1.00 92.38 166 ASN A N 1
ATOM 1268 C CA . ASN A 1 166 ? -31.110 -4.411 34.976 1.00 92.38 166 ASN A CA 1
ATOM 1269 C C . ASN A 1 166 ? -31.010 -4.671 36.488 1.00 92.38 166 ASN A C 1
ATOM 1271 O O . ASN A 1 166 ? -32.010 -4.602 37.203 1.00 92.38 166 ASN A O 1
ATOM 1275 N N . SER A 1 167 ? -29.804 -4.947 36.988 1.00 93.62 167 SER A N 1
ATOM 1276 C CA . SER A 1 167 ? -29.573 -5.197 38.416 1.00 93.62 167 SER A CA 1
ATOM 1277 C C . SER A 1 167 ? -29.832 -3.949 39.266 1.00 93.62 167 SER A C 1
ATOM 1279 O O . SER A 1 167 ? -30.411 -4.051 40.348 1.00 93.62 167 SER A O 1
ATOM 1281 N N . ILE A 1 168 ? -29.469 -2.768 38.761 1.00 93.81 168 ILE A N 1
ATOM 1282 C CA . ILE A 1 168 ? -29.710 -1.477 39.418 1.00 93.81 168 ILE A CA 1
ATOM 1283 C C . ILE A 1 168 ? -31.205 -1.153 39.457 1.00 93.81 168 ILE A C 1
ATOM 1285 O O . ILE A 1 168 ? -31.703 -0.712 40.490 1.00 93.81 168 ILE A O 1
ATOM 1289 N N . VAL A 1 169 ? -31.943 -1.423 38.375 1.00 91.62 169 VAL A N 1
ATOM 1290 C CA . VAL A 1 169 ? -33.407 -1.259 38.345 1.00 91.62 169 VAL A CA 1
ATOM 1291 C C . VAL A 1 169 ? -34.072 -2.135 39.409 1.00 91.62 169 VAL A C 1
ATOM 1293 O O . VAL A 1 169 ? -34.921 -1.660 40.165 1.00 91.62 169 VAL A O 1
ATOM 1296 N N . VAL A 1 170 ? -33.648 -3.398 39.523 1.00 94.19 170 VAL A N 1
ATOM 1297 C CA . VAL A 1 170 ? -34.150 -4.308 40.562 1.00 94.19 170 VAL A CA 1
ATOM 1298 C C . VAL A 1 170 ? -33.794 -3.798 41.961 1.00 94.19 170 VAL A C 1
ATOM 1300 O O . VAL A 1 170 ? -34.655 -3.802 42.841 1.00 94.19 170 VAL A O 1
ATOM 1303 N N . LEU A 1 171 ? -32.564 -3.325 42.182 1.00 93.88 171 LEU A N 1
ATOM 1304 C CA . LEU A 1 171 ? -32.138 -2.765 43.468 1.00 93.88 171 LEU A CA 1
ATOM 1305 C C . LEU A 1 171 ? -32.966 -1.532 43.855 1.00 93.88 171 LEU A C 1
ATOM 1307 O O . LEU A 1 171 ? -33.441 -1.450 44.986 1.00 93.88 171 LEU A O 1
ATOM 1311 N N . ALA A 1 172 ? -33.204 -0.614 42.916 1.00 90.81 172 ALA A N 1
ATOM 1312 C CA . ALA A 1 172 ? -34.028 0.570 43.137 1.00 90.81 172 ALA A CA 1
ATOM 1313 C C . ALA A 1 172 ? -35.464 0.195 43.538 1.00 90.81 172 ALA A C 1
ATOM 1315 O O . ALA A 1 172 ? -36.005 0.753 44.497 1.00 90.81 172 ALA A O 1
ATOM 1316 N N . GLN A 1 173 ? -36.056 -0.800 42.867 1.00 93.31 173 GLN A N 1
ATOM 1317 C CA . GLN A 1 173 ? -37.382 -1.309 43.216 1.00 93.31 173 GLN A CA 1
ATOM 1318 C C . GLN A 1 173 ? -37.409 -1.918 44.627 1.00 93.31 173 GLN A C 1
ATOM 1320 O O . GLN A 1 173 ? -38.297 -1.598 45.416 1.00 93.31 173 GLN A O 1
ATOM 1325 N N . ARG A 1 174 ? -36.419 -2.747 44.983 1.00 94.31 174 ARG A N 1
ATOM 1326 C CA . ARG A 1 174 ? -36.317 -3.346 46.326 1.00 94.31 174 ARG A CA 1
ATOM 1327 C C . ARG A 1 174 ? -36.133 -2.296 47.417 1.00 94.31 1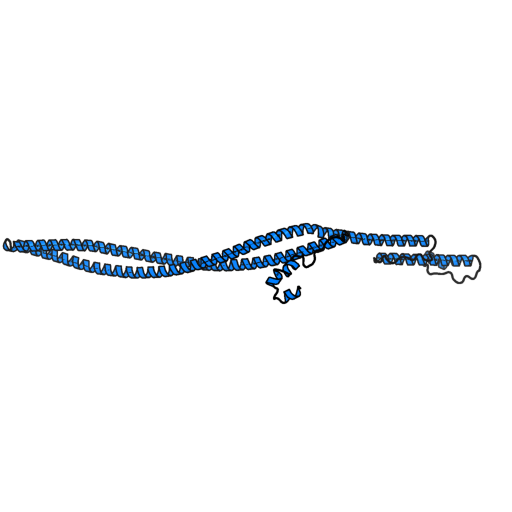74 ARG A C 1
ATOM 1329 O O . ARG A 1 174 ? -36.780 -2.381 48.457 1.00 94.31 174 ARG A O 1
ATOM 1336 N N . SER A 1 175 ? -35.308 -1.282 47.177 1.00 94.94 175 SER A N 1
ATOM 1337 C CA . SER A 1 175 ? -35.120 -0.168 48.110 1.00 94.94 175 SER A CA 1
ATOM 1338 C C . SER A 1 175 ? -36.412 0.630 48.311 1.00 94.94 175 SER A C 1
ATOM 1340 O O . SER A 1 175 ? -36.721 1.023 49.434 1.00 94.94 175 SER A O 1
ATOM 1342 N N . ALA A 1 176 ? -37.210 0.833 47.256 1.00 92.69 176 ALA A N 1
ATOM 1343 C CA . ALA A 1 176 ? -38.526 1.465 47.366 1.00 92.69 176 ALA A CA 1
ATOM 1344 C C . ALA A 1 176 ? -39.526 0.608 48.169 1.00 92.69 176 ALA A C 1
ATOM 1346 O O . ALA A 1 176 ? -40.240 1.134 49.023 1.00 92.69 176 ALA A O 1
ATOM 1347 N N . GLU A 1 177 ? -39.541 -0.713 47.954 1.00 95.06 177 GLU A N 1
ATOM 1348 C CA . GLU A 1 177 ? -40.342 -1.656 48.751 1.00 95.06 177 GLU A CA 1
ATOM 1349 C C . GLU A 1 177 ? -39.973 -1.583 50.243 1.00 95.06 177 GLU A C 1
ATOM 1351 O O . GLU A 1 177 ? -40.861 -1.486 51.092 1.00 95.06 177 GLU A O 1
ATOM 1356 N N . ILE A 1 178 ? -38.676 -1.557 50.573 1.00 94.81 178 ILE A N 1
ATOM 1357 C CA . ILE A 1 178 ? -38.201 -1.430 51.960 1.00 94.81 178 ILE A CA 1
ATOM 1358 C C . ILE A 1 178 ? -38.600 -0.076 52.556 1.00 94.81 178 ILE A C 1
ATOM 1360 O O . ILE A 1 178 ? -39.072 -0.036 53.690 1.00 94.81 178 ILE A O 1
ATOM 1364 N N . SER A 1 179 ? -38.470 1.020 51.803 1.00 95.06 179 SER A N 1
ATOM 1365 C CA . SER A 1 179 ? -38.868 2.357 52.268 1.00 95.06 179 SER A CA 1
ATOM 1366 C C . SER A 1 179 ? -40.347 2.403 52.679 1.00 95.06 179 SER A C 1
ATOM 1368 O O . SER A 1 179 ? -40.682 2.912 53.752 1.00 95.06 179 SER A O 1
ATOM 1370 N N . ASN A 1 180 ? -41.226 1.758 51.900 1.00 94.81 180 ASN A N 1
ATOM 1371 C CA . ASN A 1 180 ? -42.647 1.627 52.238 1.00 94.81 180 ASN A CA 1
ATOM 1372 C C . ASN A 1 180 ? -42.871 0.836 53.536 1.00 94.81 180 ASN A C 1
ATOM 1374 O O . ASN A 1 180 ? -43.685 1.234 54.369 1.00 94.81 180 ASN A O 1
ATOM 1378 N N . VAL A 1 181 ? -42.143 -0.267 53.740 1.00 95.69 181 VAL A N 1
ATOM 1379 C CA . VAL A 1 181 ? -42.231 -1.060 54.980 1.00 95.69 181 VAL A CA 1
ATOM 1380 C C . VAL A 1 181 ? -41.757 -0.246 56.184 1.00 95.69 181 VAL A C 1
ATOM 1382 O O . VAL A 1 181 ? -42.419 -0.246 57.221 1.00 95.69 181 VAL A O 1
ATOM 1385 N N . ILE A 1 182 ? -40.655 0.494 56.049 1.00 96.00 182 ILE A N 1
ATOM 1386 C CA . ILE A 1 182 ? -40.131 1.356 57.114 1.00 96.00 182 ILE A CA 1
ATOM 1387 C C . ILE A 1 182 ? -41.125 2.463 57.468 1.00 96.00 182 ILE A C 1
ATOM 1389 O O . ILE A 1 182 ? -41.318 2.726 58.651 1.00 96.00 182 ILE A O 1
ATOM 1393 N N . ALA A 1 183 ? -41.813 3.058 56.489 1.00 94.19 183 ALA A N 1
ATOM 1394 C CA . ALA A 1 183 ? -42.872 4.036 56.746 1.00 94.19 183 ALA A CA 1
ATOM 1395 C C . ALA A 1 183 ? -44.039 3.452 57.563 1.00 94.19 183 ALA A C 1
ATOM 1397 O O . ALA A 1 183 ? -44.557 4.123 58.453 1.00 94.19 183 ALA A O 1
ATOM 1398 N N . ILE A 1 184 ? -44.420 2.195 57.314 1.00 96.62 184 ILE A N 1
ATOM 1399 C CA . ILE A 1 184 ? -45.451 1.503 58.103 1.00 96.62 184 ILE A CA 1
ATOM 1400 C C . ILE A 1 184 ? -44.970 1.258 59.541 1.00 96.62 184 ILE A C 1
ATOM 1402 O O . ILE A 1 184 ? -45.734 1.460 60.481 1.00 96.62 184 ILE A O 1
ATOM 1406 N N . ILE A 1 185 ? -43.716 0.836 59.735 1.00 95.25 185 ILE A N 1
ATOM 1407 C CA . ILE A 1 185 ? -43.154 0.606 61.080 1.00 95.25 185 ILE A CA 1
ATOM 1408 C C . ILE A 1 185 ? -43.077 1.920 61.867 1.00 95.25 185 ILE A C 1
ATOM 1410 O O . ILE A 1 185 ? -43.402 1.933 63.051 1.00 95.25 185 ILE A O 1
ATOM 1414 N N . ASP A 1 186 ? -42.697 3.013 61.205 1.00 95.19 186 ASP A N 1
ATOM 1415 C CA . ASP A 1 186 ? -42.645 4.362 61.777 1.00 95.19 186 ASP A CA 1
ATOM 1416 C C . ASP A 1 186 ? -44.030 4.802 62.290 1.00 95.19 186 ASP A C 1
ATOM 1418 O O . ASP A 1 186 ? -44.166 5.193 63.448 1.00 95.19 186 ASP A O 1
ATOM 1422 N N . ASP A 1 187 ? -45.080 4.614 61.477 1.00 96.00 187 ASP A N 1
ATOM 1423 C CA . ASP A 1 187 ? -46.481 4.881 61.846 1.00 96.00 187 ASP A CA 1
ATOM 1424 C C . ASP A 1 187 ? -46.971 3.982 62.999 1.00 96.00 187 ASP A C 1
ATOM 1426 O O . ASP A 1 187 ? -47.665 4.441 63.911 1.00 96.00 187 ASP A O 1
ATOM 1430 N N . ILE A 1 188 ? -46.584 2.700 63.017 1.00 95.56 188 ILE A N 1
ATOM 1431 C CA . ILE A 1 188 ? -46.893 1.788 64.132 1.00 95.56 188 ILE A CA 1
ATOM 1432 C C . ILE A 1 188 ? -46.204 2.255 65.418 1.00 95.56 188 ILE A C 1
ATOM 1434 O O . ILE A 1 188 ? -46.828 2.240 66.484 1.00 95.56 188 ILE A O 1
ATOM 1438 N N . ALA A 1 189 ? -44.939 2.667 65.342 1.00 95.56 189 ALA A N 1
ATOM 1439 C CA . ALA A 1 189 ? -44.194 3.159 66.491 1.00 95.56 189 ALA A CA 1
ATOM 1440 C C . ALA A 1 189 ? -44.805 4.465 67.026 1.00 95.56 189 ALA A C 1
ATOM 1442 O O . ALA A 1 189 ? -45.003 4.579 68.234 1.00 95.56 189 ALA A O 1
ATOM 1443 N N . ASP A 1 190 ? -45.226 5.384 66.151 1.00 95.19 190 ASP A N 1
ATOM 1444 C CA . ASP A 1 190 ? -45.935 6.617 66.532 1.00 95.19 190 ASP A CA 1
ATOM 1445 C C . ASP A 1 190 ? -47.263 6.324 67.243 1.00 95.19 190 ASP A C 1
ATOM 1447 O O . ASP A 1 190 ? -47.541 6.841 68.329 1.00 95.19 190 ASP A O 1
ATOM 1451 N N . LYS A 1 191 ? -48.071 5.413 66.688 1.00 95.75 191 LYS A N 1
ATOM 1452 C CA . LYS A 1 191 ? -49.324 4.971 67.320 1.00 95.75 191 LYS A CA 1
ATOM 1453 C C . LYS A 1 191 ? -49.081 4.300 68.668 1.00 95.75 191 LYS A C 1
ATOM 1455 O O . LYS A 1 191 ? -49.841 4.530 69.607 1.00 95.75 191 LYS A O 1
ATOM 1460 N N . THR A 1 192 ? -48.028 3.491 68.778 1.00 96.12 192 THR A N 1
ATOM 1461 C CA . THR A 1 192 ? -47.645 2.816 70.028 1.00 96.12 192 THR A CA 1
ATOM 1462 C C . THR A 1 192 ? -47.191 3.826 71.078 1.00 96.12 192 THR A C 1
ATOM 1464 O O . THR A 1 192 ? -47.596 3.719 72.233 1.00 96.12 192 THR A O 1
ATOM 1467 N N . ASN A 1 193 ? -46.426 4.843 70.677 1.00 94.06 193 ASN A N 1
ATOM 1468 C CA . ASN A 1 193 ? -46.001 5.941 71.540 1.00 94.06 193 ASN A CA 1
ATOM 1469 C C . ASN A 1 193 ? -47.211 6.719 72.090 1.00 94.06 193 ASN A C 1
ATOM 1471 O O . ASN A 1 193 ? -47.324 6.930 73.298 1.00 94.06 193 ASN A O 1
ATOM 1475 N N . LEU A 1 194 ? -48.175 7.062 71.226 1.00 95.06 194 LEU A N 1
ATOM 1476 C CA . LEU A 1 194 ? -49.422 7.726 71.627 1.00 95.06 194 LEU A CA 1
ATOM 1477 C C . LEU A 1 194 ? -50.290 6.854 72.549 1.00 95.06 194 LEU A C 1
ATOM 1479 O O . LEU A 1 194 ? -50.846 7.351 73.530 1.00 95.06 194 LEU A O 1
ATOM 1483 N N . LEU A 1 195 ? -50.397 5.552 72.268 1.00 94.88 195 LEU A N 1
ATOM 1484 C CA . LEU A 1 195 ? -51.102 4.592 73.125 1.00 94.88 195 LEU A CA 1
ATOM 1485 C C . LEU A 1 195 ? -50.454 4.486 74.510 1.00 94.88 195 LEU A C 1
ATOM 1487 O O . LEU A 1 195 ? -51.159 4.522 75.519 1.00 94.88 195 LEU A O 1
ATOM 1491 N N . ALA A 1 196 ? -49.125 4.392 74.558 1.00 95.06 196 ALA A N 1
ATOM 1492 C CA . ALA A 1 196 ? -48.355 4.324 75.793 1.00 95.06 196 ALA A CA 1
ATOM 1493 C C . ALA A 1 196 ? -48.489 5.609 76.620 1.00 95.06 196 ALA A C 1
ATOM 1495 O O . ALA A 1 196 ? -48.697 5.541 77.830 1.00 95.06 196 ALA A O 1
ATOM 1496 N N . LEU A 1 197 ? -48.468 6.776 75.970 1.00 92.62 197 LEU A N 1
ATOM 1497 C CA . LEU A 1 197 ? -48.705 8.064 76.618 1.00 92.62 197 LEU A CA 1
ATOM 1498 C C . LEU A 1 197 ? -50.104 8.132 77.248 1.00 92.62 197 LEU A C 1
ATOM 1500 O O . LEU A 1 197 ? -50.238 8.493 78.416 1.00 92.62 197 LEU A O 1
ATOM 1504 N N . ASN A 1 198 ? -51.141 7.733 76.507 1.00 93.12 198 ASN A N 1
ATOM 1505 C CA . ASN A 1 198 ? -52.509 7.689 77.027 1.00 93.12 198 ASN A CA 1
ATOM 1506 C C . ASN A 1 198 ? -52.636 6.722 78.218 1.00 93.12 198 ASN A C 1
ATOM 1508 O O . ASN A 1 198 ? -53.288 7.047 79.210 1.00 93.12 198 ASN A O 1
ATOM 1512 N N . ALA A 1 199 ? -51.976 5.561 78.155 1.00 92.50 199 ALA A N 1
ATOM 1513 C CA . ALA A 1 199 ? -51.946 4.599 79.254 1.00 92.50 199 ALA A CA 1
ATOM 1514 C C . ALA A 1 199 ? -51.207 5.139 80.491 1.00 92.50 199 ALA A C 1
ATOM 1516 O O . ALA A 1 199 ? -51.670 4.934 81.612 1.00 92.50 199 ALA A O 1
ATOM 1517 N N . ALA A 1 200 ? -50.098 5.862 80.308 1.00 91.19 200 ALA A N 1
ATOM 1518 C CA . ALA A 1 200 ? -49.362 6.503 81.396 1.00 91.19 200 ALA A CA 1
ATOM 1519 C C . ALA A 1 200 ? -50.203 7.590 82.090 1.00 91.19 200 ALA A C 1
ATOM 1521 O O . ALA A 1 200 ? -50.216 7.665 83.321 1.00 91.19 200 ALA A O 1
ATOM 1522 N N . ILE A 1 201 ? -50.956 8.386 81.317 1.00 89.56 201 ILE A N 1
ATOM 1523 C CA . ILE A 1 201 ? -51.893 9.393 81.841 1.00 89.56 201 ILE A CA 1
ATOM 1524 C C . ILE A 1 201 ? -52.984 8.726 82.688 1.00 89.56 201 ILE A C 1
ATOM 1526 O O . ILE A 1 201 ? -53.236 9.154 83.816 1.00 89.56 201 ILE A O 1
ATOM 1530 N N . GLU A 1 202 ? -53.610 7.659 82.188 1.00 92.25 202 GLU A N 1
ATOM 1531 C CA . GLU A 1 202 ? -54.693 6.985 82.913 1.00 92.25 202 GLU A CA 1
ATOM 1532 C C . GLU A 1 202 ? -54.174 6.229 84.151 1.00 92.25 202 GLU A C 1
ATOM 1534 O O . GLU A 1 202 ? -54.815 6.227 85.204 1.00 92.25 202 GLU A O 1
ATOM 1539 N N . ALA A 1 203 ? -52.962 5.669 84.081 1.00 90.88 203 ALA A N 1
ATOM 1540 C CA . ALA A 1 203 ? -52.287 5.065 85.225 1.00 90.88 203 ALA A CA 1
ATOM 1541 C C . ALA A 1 203 ? -51.964 6.093 86.325 1.00 90.88 203 ALA A C 1
ATOM 1543 O O . ALA A 1 203 ? -52.163 5.805 87.506 1.00 90.88 203 ALA A O 1
ATOM 1544 N N . ALA A 1 204 ? -51.538 7.308 85.958 1.00 87.69 204 ALA A N 1
ATOM 1545 C CA . ALA A 1 204 ? -51.357 8.410 86.905 1.00 87.69 204 ALA A CA 1
ATOM 1546 C C . ALA A 1 204 ? -52.691 8.848 87.536 1.00 87.69 204 ALA A C 1
ATOM 1548 O O . ALA A 1 204 ? -52.751 9.161 88.727 1.00 87.69 204 ALA A O 1
ATOM 1549 N N . ARG A 1 205 ? -53.781 8.814 86.760 1.00 89.38 205 ARG A N 1
ATOM 1550 C CA . ARG A 1 205 ? -55.138 9.153 87.212 1.00 89.38 205 ARG A CA 1
ATOM 1551 C C . ARG A 1 205 ? -55.701 8.159 88.234 1.00 89.38 205 ARG A C 1
ATOM 1553 O O . ARG A 1 205 ? -56.442 8.565 89.126 1.00 89.38 205 ARG A O 1
ATOM 1560 N N . ALA A 1 206 ? -55.320 6.884 88.141 1.00 89.06 206 ALA A N 1
ATOM 1561 C CA . ALA A 1 206 ? -55.691 5.830 89.090 1.00 89.06 206 ALA A CA 1
ATOM 1562 C C . ALA A 1 206 ? -54.910 5.868 90.427 1.00 89.06 206 ALA A C 1
ATOM 1564 O O . ALA A 1 206 ? -55.179 5.057 91.320 1.00 89.06 206 ALA A O 1
ATOM 1565 N N . GLY A 1 207 ? -53.954 6.792 90.595 1.00 85.50 207 GLY A N 1
ATOM 1566 C CA . GLY A 1 207 ? -53.201 6.974 91.839 1.00 85.50 207 GLY A CA 1
ATOM 1567 C C . GLY A 1 207 ? -52.359 5.748 92.224 1.00 85.50 207 GLY A C 1
ATOM 1568 O O . GLY A 1 207 ? -51.670 5.164 91.390 1.00 85.50 207 GLY A O 1
ATOM 1569 N N . GLU A 1 208 ? -52.412 5.331 93.494 1.00 80.62 208 GLU A N 1
ATOM 1570 C CA . GLU A 1 208 ? -51.618 4.199 94.016 1.00 80.62 208 GLU A CA 1
ATOM 1571 C C . GLU A 1 208 ? -51.954 2.854 93.338 1.00 80.62 208 GLU A C 1
ATOM 1573 O O . GLU A 1 208 ? -51.075 2.004 93.194 1.00 80.62 208 GLU A O 1
ATOM 1578 N N . HIS A 1 209 ? -53.185 2.667 92.843 1.00 82.12 209 HIS A N 1
ATOM 1579 C CA . HIS A 1 209 ? -53.592 1.435 92.152 1.00 82.12 209 HIS A CA 1
ATOM 1580 C C . HIS A 1 209 ? -53.033 1.319 90.720 1.00 82.12 209 HIS A C 1
ATOM 1582 O O . H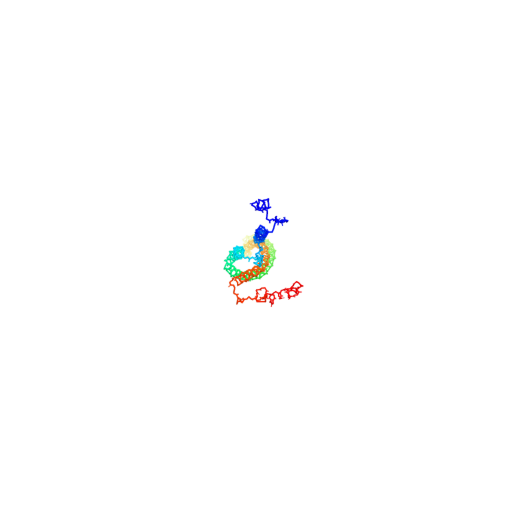IS A 1 209 ? -52.926 0.212 90.195 1.00 82.12 209 HIS A O 1
ATOM 1588 N N . GLY A 1 210 ? -52.652 2.437 90.089 1.00 86.88 210 GLY A N 1
ATOM 1589 C CA . GLY A 1 210 ? -52.121 2.481 88.718 1.00 86.88 210 GLY A CA 1
ATOM 1590 C C . GLY A 1 210 ? -50.597 2.392 88.622 1.00 86.88 210 GLY A C 1
ATOM 1591 O O . GLY A 1 210 ? -50.042 2.341 87.527 1.00 86.88 210 GLY A O 1
ATOM 1592 N N . ARG A 1 211 ? -49.894 2.343 89.757 1.00 84.25 211 ARG A N 1
ATOM 1593 C CA . ARG A 1 211 ? -48.439 2.532 89.833 1.00 84.25 211 ARG A CA 1
ATOM 1594 C C . ARG A 1 211 ? -47.629 1.495 89.040 1.00 84.25 211 ARG A C 1
ATOM 1596 O O . ARG A 1 211 ? -46.650 1.852 88.396 1.00 84.25 211 ARG A O 1
ATOM 1603 N N . GLY A 1 212 ? -48.063 0.231 89.030 1.00 87.88 212 GLY A N 1
ATOM 1604 C CA . GLY A 1 212 ? -47.450 -0.823 88.208 1.00 87.88 212 GLY A CA 1
ATOM 1605 C C . GLY A 1 212 ? -47.708 -0.650 86.706 1.00 87.88 212 GLY A C 1
ATOM 1606 O O . GLY A 1 212 ? -46.806 -0.860 85.899 1.00 87.88 212 GLY A O 1
ATOM 1607 N N . PHE A 1 213 ? -48.907 -0.193 86.329 1.00 89.88 213 PHE A N 1
ATOM 1608 C CA . PHE A 1 213 ? -49.256 0.102 84.935 1.00 89.88 213 PHE A CA 1
ATOM 1609 C C . PHE A 1 213 ? -48.504 1.320 84.392 1.00 89.88 213 PHE A C 1
ATOM 1611 O O . PHE A 1 213 ? -48.108 1.307 83.231 1.00 89.88 213 PHE A O 1
ATOM 1618 N N . ALA A 1 214 ? -48.242 2.331 85.226 1.00 90.88 214 ALA A N 1
ATOM 1619 C CA . ALA A 1 214 ? -47.467 3.509 84.838 1.00 90.88 214 ALA A CA 1
ATOM 1620 C C . ALA A 1 214 ? -46.031 3.147 84.419 1.00 90.88 214 ALA A C 1
ATOM 1622 O O . ALA A 1 214 ? -45.532 3.671 83.428 1.00 90.88 214 ALA A O 1
ATOM 1623 N N . VAL A 1 215 ? -45.385 2.212 85.132 1.00 91.31 215 VAL A N 1
ATOM 1624 C CA . VAL A 1 215 ? -44.029 1.738 84.795 1.00 91.31 215 VAL A CA 1
ATOM 1625 C C . VAL A 1 215 ? -44.020 0.994 83.459 1.00 91.31 215 VAL A C 1
ATOM 1627 O O . VAL A 1 215 ? -43.148 1.234 82.631 1.00 91.31 215 VAL A O 1
ATOM 1630 N N . VAL A 1 216 ? -45.008 0.123 83.223 1.00 94.38 216 VAL A N 1
ATOM 1631 C CA . VAL A 1 216 ? -45.130 -0.598 81.945 1.00 94.38 216 VAL A CA 1
ATOM 1632 C C . VAL A 1 216 ? -45.399 0.374 80.795 1.00 94.38 216 VAL A C 1
ATOM 1634 O O . VAL A 1 216 ? -44.777 0.253 79.744 1.00 94.38 216 VAL A O 1
ATOM 1637 N N . ALA A 1 217 ? -46.288 1.350 80.988 1.00 94.00 217 ALA A N 1
ATOM 1638 C CA . ALA A 1 217 ? -46.601 2.350 79.974 1.00 94.00 217 ALA A CA 1
ATOM 1639 C C . ALA A 1 217 ? -45.369 3.187 79.591 1.00 94.00 217 ALA A C 1
ATOM 1641 O O . ALA A 1 217 ? -45.124 3.383 78.403 1.00 94.00 217 ALA A O 1
ATOM 1642 N N . GLU A 1 218 ? -44.552 3.613 80.559 1.00 93.25 218 GLU A N 1
ATOM 1643 C CA . GLU A 1 218 ? -43.321 4.360 80.268 1.00 93.25 218 GLU A CA 1
ATOM 1644 C C . GLU A 1 218 ? -42.271 3.502 79.541 1.00 93.25 218 GLU A C 1
ATOM 1646 O O . GLU A 1 218 ? -41.626 3.983 78.609 1.00 93.25 218 GLU A O 1
ATOM 1651 N N . GLU A 1 219 ? -42.137 2.217 79.887 1.00 95.75 219 GLU A N 1
ATOM 1652 C CA . GLU A 1 219 ? -41.215 1.318 79.179 1.00 95.75 219 GLU A CA 1
ATOM 1653 C C . GLU A 1 219 ? -41.664 1.076 77.727 1.00 95.75 219 GLU A C 1
ATOM 1655 O O . GLU A 1 219 ? -40.843 1.116 76.811 1.00 95.75 219 GLU A O 1
ATOM 1660 N N . VAL A 1 220 ? -42.973 0.910 77.485 1.00 96.25 220 VAL A N 1
ATOM 1661 C CA . VAL A 1 220 ? -43.533 0.807 76.123 1.00 96.25 220 VAL A CA 1
ATOM 1662 C C . VAL A 1 220 ? -43.314 2.105 75.340 1.00 96.25 220 VAL A C 1
ATOM 1664 O O . VAL A 1 220 ? -42.941 2.047 74.168 1.00 96.25 220 VAL A O 1
ATOM 1667 N N . ARG A 1 221 ? -43.486 3.271 75.981 1.00 95.00 221 ARG A N 1
ATOM 1668 C CA . ARG A 1 221 ? -43.232 4.591 75.379 1.00 95.00 221 ARG A CA 1
ATOM 1669 C C . ARG A 1 221 ? -41.782 4.706 74.909 1.00 95.00 221 ARG A C 1
ATOM 1671 O O . ARG A 1 221 ? -41.521 5.018 73.751 1.00 95.00 221 ARG A O 1
ATOM 1678 N N . LYS A 1 222 ? -40.837 4.346 75.778 1.00 95.38 222 LYS A N 1
ATOM 1679 C CA . LYS A 1 222 ? -39.401 4.344 75.475 1.00 95.38 222 LYS A CA 1
ATOM 1680 C C . LYS A 1 222 ? -39.032 3.359 74.359 1.00 95.38 222 LYS A C 1
ATOM 1682 O O . LYS A 1 222 ? -38.171 3.660 73.527 1.00 95.38 222 LYS A O 1
ATOM 1687 N N . LEU A 1 223 ? -39.682 2.194 74.311 1.00 95.81 223 LEU A N 1
ATOM 1688 C CA . LEU A 1 223 ? -39.495 1.212 73.239 1.00 95.81 223 LEU A CA 1
ATOM 1689 C C . LEU A 1 223 ? -39.986 1.755 71.888 1.00 95.81 223 LEU A C 1
ATOM 1691 O O . LEU A 1 223 ? -39.316 1.572 70.869 1.00 95.81 223 LEU A O 1
ATOM 1695 N N . ALA A 1 224 ? -41.116 2.465 71.885 1.00 96.00 224 ALA A N 1
ATOM 1696 C CA . ALA A 1 224 ? -41.656 3.125 70.702 1.00 96.00 224 ALA A CA 1
ATOM 1697 C C . ALA A 1 224 ? -40.731 4.249 70.200 1.00 96.00 224 ALA A C 1
ATOM 1699 O O . ALA A 1 224 ? -40.366 4.244 69.026 1.00 96.00 224 ALA A O 1
ATOM 1700 N N . GLU A 1 225 ? -40.254 5.134 71.084 1.00 94.94 225 GLU A N 1
ATOM 1701 C CA . GLU A 1 225 ? -39.271 6.182 70.744 1.00 94.94 225 GLU A CA 1
ATOM 1702 C C . GLU A 1 225 ? -37.964 5.587 70.182 1.00 94.94 225 GLU A C 1
ATOM 1704 O O . GLU A 1 225 ? -37.410 6.072 69.194 1.00 94.94 225 GLU A O 1
ATOM 1709 N N . THR A 1 226 ? -37.479 4.489 70.772 1.00 96.19 226 THR A N 1
ATOM 1710 C CA . THR A 1 226 ? -36.287 3.778 70.277 1.00 96.19 226 THR A CA 1
ATOM 1711 C C . THR A 1 226 ? -36.529 3.177 68.891 1.00 96.19 226 THR A C 1
ATOM 1713 O O . THR A 1 226 ? -35.649 3.237 68.031 1.00 96.19 226 THR A O 1
ATOM 1716 N N . THR A 1 227 ? -37.729 2.640 68.651 1.00 95.75 227 THR A N 1
ATOM 1717 C CA . THR A 1 227 ? -38.127 2.094 67.346 1.00 95.75 227 THR A CA 1
ATOM 1718 C C . THR A 1 227 ? -38.162 3.189 66.280 1.00 95.75 227 THR A C 1
ATOM 1720 O O . THR A 1 227 ? -37.596 2.983 65.213 1.00 95.75 227 THR A O 1
ATOM 1723 N N . GLN A 1 228 ? -38.723 4.365 66.585 1.00 95.00 228 GLN A N 1
ATOM 1724 C CA . GLN A 1 228 ? -38.738 5.526 65.678 1.00 95.00 228 GLN A CA 1
ATOM 1725 C C . GLN A 1 228 ? -37.340 6.026 65.322 1.00 95.00 228 GLN A C 1
ATOM 1727 O O . GLN A 1 228 ? -37.039 6.390 64.184 1.00 95.00 228 GLN A O 1
ATOM 1732 N N . LYS A 1 229 ? -36.444 6.048 66.312 1.00 95.62 229 LYS A N 1
ATOM 1733 C CA . LYS A 1 229 ? -35.056 6.419 66.059 1.00 95.62 229 LYS A CA 1
ATOM 1734 C C . LYS A 1 229 ? -34.394 5.423 65.100 1.00 95.62 229 LYS A C 1
ATOM 1736 O O . LYS A 1 229 ? -33.753 5.842 64.139 1.00 95.62 229 LYS A O 1
ATOM 1741 N N . ALA A 1 230 ? -34.599 4.124 65.320 1.00 95.19 230 ALA A N 1
ATOM 1742 C CA . ALA A 1 230 ? -34.064 3.078 64.454 1.00 95.19 230 ALA A CA 1
ATOM 1743 C C . ALA A 1 230 ? -34.662 3.118 63.033 1.00 95.19 230 ALA A C 1
ATOM 1745 O O . ALA A 1 230 ? -33.921 2.985 62.060 1.00 95.19 230 ALA A O 1
ATOM 1746 N N . THR A 1 231 ? -35.973 3.345 62.877 1.00 95.19 231 THR A N 1
ATOM 1747 C CA . THR A 1 231 ? -36.611 3.490 61.553 1.00 95.19 231 THR A CA 1
ATOM 1748 C C . THR A 1 231 ? -36.081 4.703 60.797 1.00 95.19 231 THR A C 1
ATOM 1750 O O . THR A 1 231 ? -35.847 4.603 59.593 1.00 95.19 231 THR A O 1
ATOM 1753 N N . SER A 1 232 ? -35.829 5.819 61.484 1.00 94.88 232 SER A N 1
ATOM 1754 C CA . SER A 1 232 ? -35.219 7.016 60.893 1.00 94.88 232 SER A CA 1
ATOM 1755 C C . SER A 1 232 ? -33.798 6.751 60.374 1.00 94.88 232 SER A C 1
ATOM 1757 O O . SER A 1 232 ? -33.481 7.085 59.232 1.00 94.88 232 SER A O 1
ATOM 1759 N N . GLU A 1 233 ? -32.958 6.070 61.160 1.00 95.19 233 GLU A N 1
ATOM 1760 C CA . GLU A 1 233 ? -31.602 5.678 60.742 1.00 95.19 233 GLU A CA 1
ATOM 1761 C C . GLU A 1 233 ? -31.621 4.723 59.528 1.00 95.19 233 GLU A C 1
ATOM 1763 O O . GLU A 1 233 ? -30.824 4.873 58.593 1.00 95.19 233 GLU A O 1
ATOM 1768 N N . ILE A 1 234 ? -32.573 3.781 59.486 1.00 95.50 234 ILE A N 1
ATOM 1769 C CA . ILE A 1 234 ? -32.763 2.898 58.325 1.00 95.50 234 ILE A CA 1
ATOM 1770 C C . ILE A 1 234 ? -33.242 3.694 57.105 1.00 95.50 234 ILE A C 1
ATOM 1772 O O . ILE A 1 234 ? -32.729 3.470 56.010 1.00 95.50 234 ILE A O 1
ATOM 1776 N N . ARG A 1 235 ? -34.178 4.640 57.266 1.00 94.50 235 ARG A N 1
ATOM 1777 C CA . ARG A 1 235 ? -34.671 5.492 56.169 1.00 94.50 235 ARG A CA 1
ATOM 1778 C C . ARG A 1 235 ? -33.523 6.260 55.512 1.00 94.50 235 ARG A C 1
ATOM 1780 O O . ARG A 1 235 ? -33.373 6.180 54.299 1.00 94.50 235 ARG A O 1
ATOM 1787 N N . ILE A 1 236 ? -32.655 6.886 56.311 1.00 95.56 236 ILE A N 1
ATOM 1788 C CA . ILE A 1 236 ? -31.451 7.574 55.813 1.00 95.56 236 ILE A CA 1
ATOM 1789 C C . ILE A 1 236 ? -30.557 6.612 55.013 1.00 95.56 236 ILE A C 1
ATOM 1791 O O . ILE A 1 236 ? -30.056 6.967 53.948 1.00 95.56 236 ILE A O 1
ATOM 1795 N N . SER A 1 237 ? -30.378 5.380 55.496 1.00 95.19 237 SER A N 1
ATOM 1796 C CA . SER A 1 237 ? -29.577 4.360 54.804 1.00 95.19 237 SER A CA 1
ATOM 1797 C C . SER A 1 237 ? -30.190 3.939 53.462 1.00 95.19 237 SER A C 1
ATOM 1799 O O . SER A 1 237 ? -29.469 3.771 52.481 1.00 95.19 237 SER A O 1
ATOM 1801 N N . ILE A 1 238 ? -31.518 3.808 53.392 1.00 95.25 238 ILE A N 1
ATOM 1802 C CA . ILE A 1 238 ? -32.240 3.491 52.153 1.00 95.25 238 ILE A CA 1
ATOM 1803 C C . ILE A 1 238 ? -32.173 4.650 51.154 1.00 95.25 238 ILE A C 1
ATOM 1805 O O . ILE A 1 238 ? -31.939 4.405 49.971 1.00 95.25 238 ILE A O 1
ATOM 1809 N N . ASP A 1 239 ? -32.306 5.894 51.612 1.00 93.12 239 ASP A N 1
ATOM 1810 C CA . ASP A 1 239 ? -32.184 7.077 50.754 1.00 93.12 239 ASP A CA 1
ATOM 1811 C C . ASP A 1 239 ? -30.772 7.178 50.148 1.00 93.12 239 ASP A C 1
ATOM 1813 O O . ASP A 1 239 ? -30.617 7.469 48.958 1.00 93.12 239 ASP A O 1
ATOM 1817 N N . MET A 1 240 ? -29.730 6.868 50.933 1.00 95.00 240 MET A N 1
ATOM 1818 C CA . MET A 1 240 ? -28.356 6.770 50.425 1.00 95.00 240 MET A CA 1
ATOM 1819 C C . MET A 1 240 ? -28.213 5.660 49.377 1.00 95.00 240 MET A C 1
ATOM 1821 O O . MET A 1 240 ? -27.672 5.920 48.305 1.00 95.00 240 MET A O 1
ATOM 1825 N N . LEU A 1 241 ? -28.764 4.465 49.624 1.00 94.62 241 LEU A N 1
ATOM 1826 C CA . LEU A 1 241 ? -28.741 3.359 48.655 1.00 94.62 241 LEU A CA 1
ATOM 1827 C C . LEU A 1 241 ? -29.460 3.705 47.343 1.00 94.62 241 LEU A C 1
ATOM 1829 O O . LEU A 1 241 ? -28.999 3.326 46.264 1.00 94.62 241 LEU A O 1
ATOM 1833 N N . GLN A 1 242 ? -30.585 4.420 47.408 1.00 91.75 242 GLN A N 1
ATOM 1834 C CA . GLN A 1 242 ? -31.299 4.885 46.216 1.00 91.75 242 GLN A CA 1
ATOM 1835 C C . GLN A 1 242 ? -30.468 5.896 45.423 1.00 91.75 242 GLN A C 1
ATOM 1837 O O . GLN A 1 242 ? -30.388 5.793 44.197 1.00 91.75 242 GLN A O 1
ATOM 1842 N N . LYS A 1 243 ? -29.817 6.840 46.112 1.00 94.69 243 LYS A N 1
ATOM 1843 C CA . LYS A 1 243 ? -28.926 7.813 45.477 1.00 94.69 243 LYS A CA 1
ATOM 1844 C C . LYS A 1 243 ? -27.730 7.132 44.808 1.00 94.69 243 LYS A C 1
ATOM 1846 O O . LYS A 1 243 ? -27.482 7.379 43.633 1.00 94.69 243 LYS A O 1
ATOM 1851 N N . GLU A 1 244 ? -27.044 6.236 45.515 1.00 93.56 244 GLU A N 1
ATOM 1852 C CA . GLU A 1 244 ? -25.923 5.465 44.962 1.00 93.56 244 GLU A CA 1
ATOM 1853 C C . GLU A 1 244 ? -26.359 4.641 43.744 1.00 93.56 244 GLU A C 1
ATOM 1855 O O . GLU A 1 244 ? -25.669 4.620 42.729 1.00 93.56 244 GLU A O 1
ATOM 1860 N N . SER A 1 245 ? -27.547 4.029 43.788 1.00 92.56 245 SER A N 1
ATOM 1861 C CA . SER A 1 245 ? -28.112 3.300 42.644 1.00 92.56 245 SER A CA 1
ATOM 1862 C C . SER A 1 245 ? -28.323 4.208 41.424 1.00 92.56 245 SER A C 1
ATOM 1864 O O . SER A 1 245 ? -27.994 3.818 40.303 1.00 92.56 245 SER A O 1
ATOM 1866 N N . ALA A 1 246 ? -28.836 5.426 41.625 1.00 91.81 246 ALA A N 1
ATOM 1867 C CA . ALA A 1 246 ? -29.019 6.401 40.550 1.00 91.81 246 ALA A CA 1
ATOM 1868 C C . ALA A 1 246 ? -27.679 6.874 39.956 1.00 91.81 246 ALA A C 1
ATOM 1870 O O . ALA A 1 246 ? -27.548 6.983 38.733 1.00 91.81 246 ALA A O 1
ATOM 1871 N N . ASP A 1 247 ? -26.667 7.090 40.799 1.00 94.06 247 ASP A N 1
ATOM 1872 C CA . ASP A 1 247 ? -25.320 7.473 40.364 1.00 94.06 247 ASP A CA 1
ATOM 1873 C C . ASP A 1 247 ? -24.653 6.353 39.537 1.00 94.06 247 ASP A C 1
ATOM 1875 O O . ASP A 1 247 ? -24.021 6.620 38.505 1.00 94.06 247 ASP A O 1
ATOM 1879 N N . ILE A 1 248 ? -24.843 5.084 39.926 1.00 93.25 248 ILE A N 1
ATOM 1880 C CA . ILE A 1 248 ? -24.362 3.928 39.152 1.00 93.25 248 ILE A CA 1
ATOM 1881 C C . ILE A 1 248 ? -25.110 3.828 37.812 1.00 93.25 248 ILE A C 1
ATOM 1883 O O . ILE A 1 248 ? -24.467 3.586 36.791 1.00 93.25 248 ILE A O 1
ATOM 1887 N N . ALA A 1 249 ? -26.428 4.059 37.771 1.00 91.31 249 ALA A N 1
ATOM 1888 C CA . ALA A 1 249 ? -27.197 4.048 36.520 1.00 91.31 249 ALA A CA 1
ATOM 1889 C C . ALA A 1 249 ? -26.704 5.116 35.528 1.00 91.31 249 ALA A C 1
ATOM 1891 O O . ALA A 1 249 ? -26.462 4.819 34.359 1.00 91.31 249 ALA A O 1
ATOM 1892 N N . SER A 1 250 ? -26.476 6.341 36.007 1.00 93.31 250 SER A N 1
ATOM 1893 C CA . SER A 1 250 ? -25.898 7.426 35.201 1.00 93.31 250 SER A CA 1
ATOM 1894 C C . SER A 1 250 ? -24.507 7.057 34.662 1.00 93.31 250 SER A C 1
ATOM 1896 O O . SER A 1 250 ? -24.201 7.252 33.482 1.00 93.31 250 SER A O 1
ATOM 1898 N N . SER A 1 251 ? -23.675 6.437 35.504 1.00 93.06 251 SER A N 1
ATOM 1899 C CA . SER A 1 251 ? -22.344 5.960 35.110 1.00 93.06 251 SER A CA 1
ATOM 1900 C C . SER A 1 251 ? -22.407 4.840 34.064 1.00 93.06 251 SER A C 1
ATOM 1902 O O . SER A 1 251 ? -21.592 4.818 33.142 1.00 93.06 251 SER A O 1
ATOM 1904 N N . ALA A 1 252 ? -23.379 3.931 34.173 1.00 92.31 252 ALA A N 1
ATOM 1905 C CA . ALA A 1 252 ? -23.613 2.863 33.203 1.00 92.31 252 ALA A CA 1
ATOM 1906 C C . ALA A 1 252 ? -24.035 3.422 31.835 1.00 92.31 252 ALA A C 1
ATOM 1908 O O . ALA A 1 252 ? -23.486 3.010 30.811 1.00 92.31 252 ALA A O 1
ATOM 1909 N N . GLN A 1 253 ? -24.923 4.422 31.815 1.00 91.50 253 GLN A N 1
ATOM 1910 C CA . GLN A 1 253 ? -25.330 5.097 30.583 1.00 91.50 253 GLN A CA 1
ATOM 1911 C C . GLN A 1 253 ? -24.139 5.764 29.884 1.00 91.50 253 GLN A C 1
ATOM 1913 O O . GLN A 1 253 ? -23.954 5.593 28.679 1.00 91.50 253 GLN A O 1
ATOM 1918 N N . LYS A 1 254 ? -23.288 6.468 30.640 1.00 94.25 254 LYS A N 1
ATOM 1919 C CA . LYS A 1 254 ? -22.067 7.069 30.090 1.00 94.25 254 LYS A CA 1
ATOM 1920 C C . LYS A 1 254 ? -21.107 6.013 29.534 1.00 94.25 254 LYS A C 1
ATOM 1922 O O . LYS A 1 254 ? -20.563 6.183 28.450 1.00 94.25 254 LYS A O 1
ATOM 1927 N N . MET A 1 255 ? -20.941 4.895 30.242 1.00 93.75 255 MET A N 1
ATOM 1928 C CA . MET A 1 255 ? -20.091 3.790 29.792 1.00 93.75 255 MET A CA 1
ATOM 1929 C C . MET A 1 255 ? -20.575 3.187 28.468 1.00 93.75 255 MET A C 1
ATOM 1931 O O . MET A 1 255 ? -19.758 2.793 27.639 1.00 93.75 255 MET A O 1
ATOM 1935 N N . LYS A 1 256 ? -21.892 3.133 28.253 1.00 92.38 256 LYS A N 1
ATOM 1936 C CA . LYS A 1 256 ? -22.490 2.690 26.990 1.00 92.38 256 LYS A CA 1
ATOM 1937 C C . LYS A 1 256 ? -22.188 3.652 25.841 1.00 92.38 256 LYS A C 1
ATOM 1939 O O . LYS A 1 256 ? -21.797 3.201 24.772 1.00 92.38 256 LYS A O 1
ATOM 1944 N N . GLU A 1 257 ? -22.314 4.956 26.075 1.00 94.56 257 GLU A N 1
ATOM 1945 C CA . GLU A 1 257 ? -21.969 5.983 25.084 1.00 94.56 257 GLU A CA 1
ATOM 1946 C C . GLU A 1 257 ? -20.477 5.927 24.709 1.00 94.56 257 GLU A C 1
ATOM 1948 O O . GLU A 1 257 ? -20.133 5.881 23.528 1.00 94.56 257 GLU A O 1
ATOM 1953 N N . ASP A 1 258 ? -19.590 5.819 25.704 1.00 94.44 258 ASP A N 1
ATOM 1954 C CA . ASP A 1 258 ? -18.145 5.672 25.488 1.00 94.44 258 ASP A CA 1
ATOM 1955 C C . ASP A 1 258 ? -17.808 4.378 24.714 1.00 94.44 258 ASP A C 1
ATOM 1957 O O . ASP A 1 258 ? -16.915 4.363 23.856 1.00 94.44 258 ASP A O 1
ATOM 1961 N N . ALA A 1 259 ? -18.530 3.284 24.983 1.00 93.94 259 ALA A N 1
ATOM 1962 C CA . ALA A 1 259 ? -18.380 2.014 24.275 1.00 93.94 259 ALA A CA 1
ATOM 1963 C C . ALA A 1 259 ? -18.830 2.104 22.807 1.00 93.94 259 ALA A C 1
ATOM 1965 O O . ALA A 1 259 ? -18.127 1.596 21.930 1.00 93.94 259 ALA A O 1
ATOM 1966 N N . ASP A 1 260 ? -19.939 2.789 22.521 1.00 91.75 260 ASP A N 1
ATOM 1967 C CA . ASP A 1 260 ? -20.427 3.013 21.155 1.00 91.75 260 ASP A CA 1
ATOM 1968 C C . ASP A 1 260 ? -19.442 3.872 20.344 1.00 91.75 260 ASP A C 1
ATOM 1970 O O . ASP A 1 260 ? -19.071 3.505 19.223 1.00 91.75 260 ASP A O 1
ATOM 1974 N N . VAL A 1 261 ? -18.928 4.963 20.926 1.00 95.19 261 VAL A N 1
ATOM 1975 C CA . VAL A 1 261 ? -17.894 5.807 20.294 1.00 95.19 261 VAL A CA 1
ATOM 1976 C C . VAL A 1 261 ? -16.612 5.012 20.034 1.00 95.19 261 VAL A C 1
ATOM 1978 O O . VAL A 1 261 ? -15.995 5.129 18.966 1.00 95.19 261 VAL A O 1
ATOM 1981 N N . SER A 1 262 ? -16.212 4.167 20.987 1.00 94.44 262 SER A N 1
ATOM 1982 C CA . SER A 1 262 ? -15.059 3.279 20.830 1.00 94.44 262 SER A CA 1
ATOM 1983 C C . SER A 1 262 ? -15.283 2.281 19.694 1.00 94.44 262 SER A C 1
ATOM 1985 O O . SER A 1 262 ? -14.405 2.118 18.850 1.00 94.44 262 SER A O 1
ATOM 1987 N N . SER A 1 263 ? -16.468 1.670 19.612 1.00 91.94 263 SER A N 1
ATOM 1988 C CA . SER A 1 263 ? -16.841 0.739 18.540 1.00 91.94 263 SER A CA 1
ATOM 1989 C C . SER A 1 263 ? -16.775 1.400 17.159 1.00 91.94 263 SER A C 1
ATOM 1991 O O . SER A 1 263 ? -16.139 0.875 16.242 1.00 91.94 263 SER A O 1
ATOM 1993 N N . GLN A 1 264 ? -17.327 2.610 17.019 1.00 92.69 264 GLN A N 1
ATOM 1994 C CA . GLN A 1 264 ? -17.249 3.378 15.775 1.00 92.69 264 GLN A CA 1
ATOM 1995 C C . GLN A 1 264 ? -15.796 3.691 15.386 1.00 92.69 264 GLN A C 1
ATOM 1997 O O . GLN A 1 264 ? -15.411 3.525 14.225 1.00 92.69 264 GLN A O 1
ATOM 2002 N N . SER A 1 265 ? -14.975 4.101 16.356 1.00 93.81 265 SER A N 1
ATOM 2003 C CA . SER A 1 265 ? -13.552 4.393 16.140 1.00 93.81 265 SER A CA 1
ATOM 2004 C C . SER A 1 265 ? -12.781 3.153 15.681 1.00 93.81 265 SER A C 1
ATOM 2006 O O . SER A 1 265 ? -11.967 3.233 14.761 1.00 93.81 265 SER A O 1
ATOM 2008 N N . MET A 1 266 ? -13.077 1.988 16.264 1.00 92.94 266 MET A N 1
ATOM 2009 C CA . MET A 1 266 ? -12.514 0.705 15.835 1.00 92.94 266 MET A CA 1
ATOM 2010 C C . MET A 1 266 ? -12.970 0.322 14.417 1.00 92.94 266 MET A C 1
ATOM 2012 O O . MET A 1 266 ? -12.166 -0.187 13.638 1.00 92.94 266 MET A O 1
ATOM 2016 N N . GLY A 1 267 ? -14.215 0.625 14.038 1.00 91.38 267 GLY A N 1
ATOM 2017 C CA . GLY A 1 267 ? -14.705 0.440 12.668 1.00 91.38 267 GLY A CA 1
ATOM 2018 C C . GLY A 1 267 ? -13.925 1.268 11.638 1.00 91.38 267 GLY A C 1
ATOM 2019 O O . GLY A 1 267 ? -13.491 0.738 10.615 1.00 91.38 267 GLY A O 1
ATOM 2020 N N . VAL A 1 268 ? -13.661 2.546 11.931 1.00 93.62 268 VAL A N 1
ATOM 2021 C CA . VAL A 1 268 ? -12.811 3.402 11.078 1.00 93.62 268 VAL A CA 1
ATOM 2022 C C . VAL A 1 268 ? -11.386 2.849 11.002 1.00 93.62 268 VAL A C 1
ATOM 2024 O O . VAL A 1 268 ? -10.803 2.770 9.915 1.00 93.62 268 VAL A O 1
ATOM 2027 N N . LEU A 1 269 ? -10.835 2.400 12.132 1.00 92.62 269 LEU A N 1
ATOM 2028 C CA . LEU A 1 269 ? -9.506 1.795 12.170 1.00 92.62 269 LEU A CA 1
ATOM 2029 C C . LEU A 1 269 ? -9.433 0.531 11.296 1.00 92.62 269 LEU A C 1
ATOM 2031 O O . LEU A 1 269 ? -8.452 0.353 10.578 1.00 92.62 269 LEU A O 1
ATOM 2035 N N . SER A 1 270 ? -10.490 -0.289 11.272 1.00 91.25 270 SER A N 1
ATOM 2036 C CA . SER A 1 270 ? -10.577 -1.483 10.415 1.00 91.25 270 SER A CA 1
ATOM 2037 C C . SER A 1 270 ? -10.435 -1.113 8.945 1.00 91.25 270 SER A C 1
ATOM 2039 O O . SER A 1 270 ? -9.576 -1.654 8.256 1.00 91.25 270 SER A O 1
ATOM 2041 N N . THR A 1 271 ? -11.212 -0.129 8.484 1.00 92.38 271 THR A N 1
ATOM 2042 C CA . THR A 1 271 ? -11.137 0.329 7.086 1.00 92.38 271 THR A CA 1
ATOM 2043 C C . THR A 1 271 ? -9.770 0.919 6.733 1.00 92.38 271 THR A C 1
ATOM 2045 O O . THR A 1 271 ? -9.300 0.779 5.606 1.00 92.38 271 THR A O 1
ATOM 2048 N N . THR A 1 272 ? -9.097 1.541 7.707 1.00 91.94 272 THR A N 1
ATOM 2049 C CA . THR A 1 272 ? -7.747 2.091 7.529 1.00 91.94 272 THR A CA 1
ATOM 2050 C C . THR A 1 272 ? -6.718 0.976 7.345 1.00 91.94 272 THR A C 1
ATOM 2052 O O . THR A 1 272 ? -5.849 1.083 6.480 1.00 91.94 272 THR A O 1
ATOM 2055 N N . PHE A 1 273 ? -6.828 -0.114 8.110 1.00 90.31 273 PHE A N 1
ATOM 2056 C CA . PHE A 1 273 ? -5.968 -1.286 7.938 1.00 90.31 273 PHE A CA 1
ATOM 2057 C C . PHE A 1 273 ? -6.211 -2.003 6.609 1.00 90.31 273 PHE A C 1
ATOM 2059 O O . PHE A 1 273 ? -5.241 -2.384 5.957 1.00 90.31 273 PHE A O 1
ATOM 2066 N N . ASP A 1 274 ? -7.465 -2.129 6.169 1.00 89.75 274 ASP A N 1
ATOM 2067 C CA . ASP A 1 274 ? -7.788 -2.702 4.856 1.00 89.75 274 ASP A CA 1
ATOM 2068 C C . ASP A 1 274 ? -7.124 -1.906 3.721 1.00 89.75 274 ASP A C 1
ATOM 2070 O O . ASP A 1 274 ? -6.426 -2.476 2.877 1.00 89.75 274 ASP A O 1
ATOM 2074 N N . ALA A 1 275 ? -7.244 -0.575 3.758 1.00 91.69 275 ALA A N 1
ATOM 2075 C CA . ALA A 1 275 ? -6.592 0.308 2.794 1.00 91.69 275 ALA A CA 1
ATOM 2076 C C . ALA A 1 275 ? -5.055 0.223 2.856 1.00 91.69 275 ALA A C 1
ATOM 2078 O O . ALA A 1 275 ? -4.388 0.270 1.821 1.00 91.69 275 ALA A O 1
ATOM 2079 N N . LEU A 1 276 ? -4.477 0.076 4.054 1.00 91.12 276 LEU A N 1
ATOM 2080 C CA . LEU A 1 276 ? -3.033 -0.090 4.233 1.00 91.12 276 LEU A CA 1
ATOM 2081 C C . LEU A 1 276 ? -2.534 -1.404 3.616 1.00 91.12 276 LEU A C 1
ATOM 2083 O O . LEU A 1 276 ? -1.516 -1.404 2.925 1.00 91.12 276 LEU A O 1
ATOM 2087 N N . MET A 1 277 ? -3.255 -2.511 3.814 1.00 88.81 277 MET A N 1
ATOM 2088 C CA . MET A 1 277 ? -2.912 -3.802 3.209 1.00 88.81 277 MET A CA 1
ATOM 2089 C C . MET A 1 277 ? -2.976 -3.744 1.678 1.00 88.81 277 MET A C 1
ATOM 2091 O O . MET A 1 277 ? -2.054 -4.215 1.008 1.00 88.81 277 MET A O 1
ATOM 2095 N N . GLU A 1 278 ? -4.016 -3.120 1.116 1.00 90.81 278 GLU A N 1
ATOM 2096 C CA . GLU A 1 278 ? -4.141 -2.923 -0.334 1.00 90.81 278 GLU A CA 1
ATOM 2097 C C . GLU A 1 278 ? -3.007 -2.045 -0.890 1.00 90.81 278 GLU A C 1
ATOM 2099 O O . GLU A 1 278 ? -2.401 -2.358 -1.920 1.00 90.81 278 GLU A O 1
ATOM 2104 N N . GLN A 1 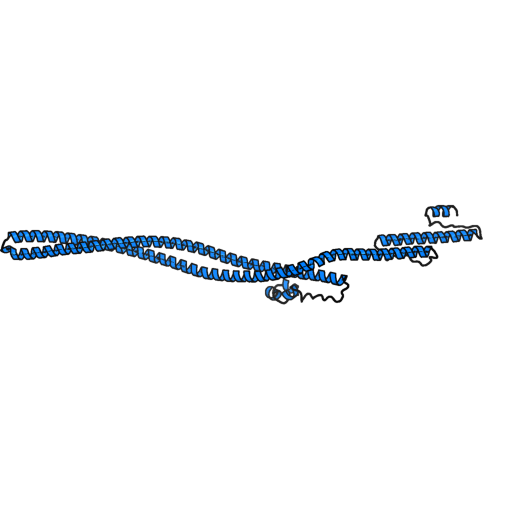279 ? -2.666 -0.962 -0.186 1.00 90.81 279 GLN A N 1
ATOM 2105 C CA . GLN A 1 279 ? -1.570 -0.074 -0.561 1.00 90.81 279 GLN A CA 1
ATOM 2106 C C . GLN A 1 279 ? -0.220 -0.804 -0.564 1.00 90.81 279 GLN A C 1
ATOM 2108 O O . GLN A 1 279 ? 0.574 -0.598 -1.487 1.00 90.81 279 GLN A O 1
ATOM 2113 N N . SER A 1 280 ? 0.037 -1.662 0.426 1.00 90.19 280 SER A N 1
ATOM 2114 C CA . SER A 1 280 ? 1.260 -2.467 0.503 1.00 90.19 280 SER A CA 1
ATOM 2115 C C . SER A 1 280 ? 1.353 -3.489 -0.634 1.00 90.19 280 SER A C 1
ATOM 2117 O O . SER A 1 280 ? 2.397 -3.577 -1.285 1.00 90.19 280 SER A O 1
ATOM 2119 N N . ASP A 1 281 ? 0.262 -4.195 -0.955 1.00 88.19 281 ASP A N 1
ATOM 2120 C CA . ASP 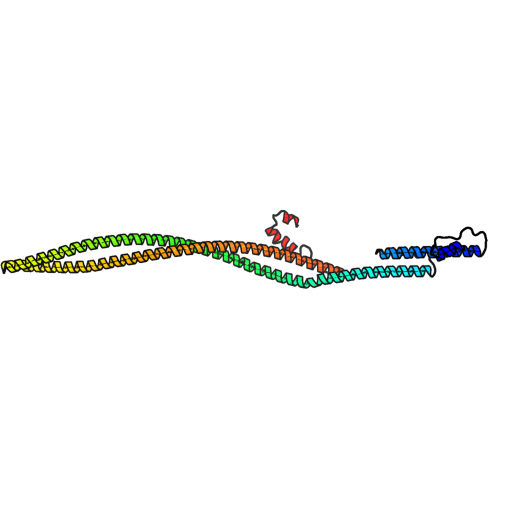A 1 281 ? 0.210 -5.114 -2.105 1.00 88.19 281 ASP A CA 1
ATOM 2121 C C . ASP A 1 281 ? 0.469 -4.376 -3.429 1.00 88.19 281 ASP A C 1
ATOM 2123 O O . ASP A 1 281 ? 1.299 -4.787 -4.249 1.00 88.19 281 ASP A O 1
ATOM 2127 N N . ARG A 1 282 ? -0.172 -3.216 -3.615 1.00 91.06 282 ARG A N 1
ATOM 2128 C CA . ARG A 1 282 ? 0.040 -2.372 -4.795 1.00 91.06 282 ARG A CA 1
ATOM 2129 C C . ARG A 1 282 ? 1.480 -1.867 -4.889 1.00 91.06 282 ARG A C 1
ATOM 2131 O O . ARG A 1 282 ? 2.051 -1.861 -5.980 1.00 91.06 282 ARG A O 1
ATOM 2138 N N . SER A 1 283 ? 2.074 -1.464 -3.767 1.00 88.94 283 SER A N 1
ATOM 2139 C CA . SER A 1 283 ? 3.474 -1.036 -3.706 1.00 88.94 283 SER A CA 1
ATOM 2140 C C . SER A 1 283 ? 4.415 -2.167 -4.128 1.00 88.94 283 SER A C 1
ATOM 2142 O O . SER A 1 283 ? 5.254 -1.969 -5.007 1.00 88.94 283 SER A O 1
ATOM 2144 N N . SER A 1 284 ? 4.206 -3.381 -3.610 1.00 88.12 284 SER A N 1
ATOM 2145 C CA . SER A 1 284 ? 4.985 -4.569 -3.983 1.00 88.12 284 SER A CA 1
ATOM 2146 C C . SER A 1 284 ? 4.905 -4.868 -5.488 1.00 88.12 284 SER A C 1
ATOM 2148 O O . SER A 1 284 ? 5.928 -5.038 -6.159 1.00 88.12 284 SER A O 1
ATOM 2150 N N . LYS A 1 285 ? 3.699 -4.834 -6.071 1.00 89.25 285 LYS A N 1
ATOM 2151 C CA . LYS A 1 285 ? 3.498 -5.001 -7.523 1.00 89.25 285 LYS A CA 1
ATOM 2152 C C . LYS A 1 285 ? 4.219 -3.926 -8.339 1.00 89.25 285 LYS A C 1
ATOM 2154 O O . LYS A 1 285 ? 4.895 -4.252 -9.317 1.00 89.25 285 LYS A O 1
ATOM 2159 N N . ASN A 1 286 ? 4.122 -2.662 -7.926 1.00 89.88 286 ASN A N 1
ATOM 2160 C CA . ASN A 1 286 ? 4.800 -1.552 -8.595 1.00 89.88 286 ASN A CA 1
ATOM 2161 C C . ASN A 1 286 ? 6.323 -1.695 -8.531 1.00 89.88 286 ASN A C 1
ATOM 2163 O O . ASN A 1 286 ? 6.996 -1.498 -9.539 1.00 89.88 286 ASN A O 1
ATOM 2167 N N . ILE A 1 287 ? 6.872 -2.083 -7.380 1.00 89.12 287 ILE A N 1
ATOM 2168 C CA . ILE A 1 287 ? 8.313 -2.292 -7.223 1.00 89.12 287 ILE A CA 1
ATOM 2169 C C . ILE A 1 287 ? 8.799 -3.413 -8.141 1.00 89.12 287 ILE A C 1
ATOM 2171 O O . ILE A 1 287 ? 9.795 -3.229 -8.841 1.00 89.12 287 ILE A O 1
ATOM 2175 N N . ASN A 1 288 ? 8.072 -4.530 -8.218 1.00 86.31 288 ASN A N 1
ATOM 2176 C CA . ASN A 1 288 ? 8.395 -5.617 -9.144 1.00 86.31 288 ASN A CA 1
ATOM 2177 C C . ASN A 1 288 ? 8.383 -5.149 -10.612 1.00 86.31 288 ASN A C 1
ATOM 2179 O O . ASN A 1 288 ? 9.297 -5.472 -11.376 1.00 86.31 288 ASN A O 1
ATOM 2183 N N . ALA A 1 289 ? 7.400 -4.332 -11.005 1.00 88.44 289 ALA A N 1
ATOM 2184 C CA . ALA A 1 289 ? 7.330 -3.763 -12.352 1.00 88.44 289 ALA A CA 1
ATOM 2185 C C . ALA A 1 289 ? 8.492 -2.793 -12.649 1.00 88.44 289 ALA A C 1
ATOM 2187 O O . ALA A 1 289 ? 9.078 -2.831 -13.739 1.00 88.44 289 ALA A O 1
ATOM 2188 N N . ILE A 1 290 ? 8.872 -1.953 -11.680 1.00 88.19 290 ILE A N 1
ATOM 2189 C CA . ILE A 1 290 ? 10.019 -1.046 -11.809 1.00 88.19 290 ILE A CA 1
ATOM 2190 C C . ILE A 1 290 ? 11.314 -1.855 -11.915 1.00 88.19 290 ILE A C 1
ATOM 2192 O O . ILE A 1 290 ? 12.117 -1.583 -12.803 1.00 88.19 290 ILE A O 1
ATOM 2196 N N . GLN A 1 291 ? 11.509 -2.883 -11.082 1.00 87.38 291 GLN A N 1
ATOM 2197 C CA . GLN A 1 291 ? 12.686 -3.754 -11.154 1.00 87.38 291 GLN A CA 1
ATOM 2198 C C . GLN A 1 291 ? 12.825 -4.415 -12.531 1.00 87.38 291 GLN A C 1
ATOM 2200 O O . GLN A 1 291 ? 13.916 -4.404 -13.102 1.00 87.38 291 GLN A O 1
ATOM 2205 N N . ALA A 1 292 ? 11.729 -4.930 -13.098 1.00 85.31 292 ALA A N 1
ATOM 2206 C CA . ALA A 1 292 ? 11.728 -5.502 -14.445 1.00 85.31 292 ALA A CA 1
ATOM 2207 C C . ALA A 1 292 ? 12.091 -4.456 -15.515 1.00 85.31 292 ALA A C 1
ATOM 2209 O O . ALA A 1 292 ? 12.901 -4.718 -16.406 1.00 85.31 292 ALA A O 1
ATOM 2210 N N . THR A 1 293 ? 11.543 -3.245 -15.402 1.00 88.44 293 THR A N 1
ATOM 2211 C CA . THR A 1 293 ? 11.821 -2.147 -16.339 1.00 88.44 293 THR A CA 1
ATOM 2212 C C . THR A 1 293 ? 13.277 -1.692 -16.261 1.00 88.44 293 THR A C 1
ATOM 2214 O O . THR A 1 293 ? 13.933 -1.535 -17.291 1.00 88.44 293 THR A O 1
ATOM 2217 N N . VAL A 1 294 ? 13.817 -1.522 -15.051 1.00 88.94 294 VAL A N 1
ATOM 2218 C CA . VAL A 1 294 ? 15.222 -1.148 -14.840 1.00 88.94 294 VAL A CA 1
ATOM 2219 C C . VAL A 1 294 ? 16.153 -2.236 -15.367 1.00 88.94 294 VAL A C 1
ATOM 2221 O O . VAL A 1 294 ? 17.135 -1.917 -16.031 1.00 88.94 294 VAL A O 1
ATOM 2224 N N . PHE A 1 295 ? 15.823 -3.512 -15.155 1.00 87.69 295 PHE A N 1
ATOM 2225 C CA . PHE A 1 295 ? 16.589 -4.627 -15.709 1.00 87.69 295 PHE A CA 1
ATOM 2226 C C . PHE A 1 295 ? 16.665 -4.574 -17.243 1.00 87.69 295 PHE A C 1
ATOM 2228 O O . PHE A 1 295 ? 17.754 -4.674 -17.809 1.00 87.69 295 PHE A O 1
ATOM 2235 N N . ILE A 1 296 ? 15.533 -4.359 -17.923 1.00 86.62 296 ILE A N 1
ATOM 2236 C CA . ILE A 1 296 ? 15.500 -4.236 -19.389 1.00 86.62 296 ILE A CA 1
ATOM 2237 C C . ILE A 1 296 ? 16.304 -3.016 -19.854 1.00 86.62 296 ILE A C 1
ATOM 2239 O O . ILE A 1 296 ? 17.024 -3.094 -20.849 1.00 86.62 296 ILE A O 1
ATOM 2243 N N . THR A 1 297 ? 16.203 -1.887 -19.151 1.00 87.69 297 THR A N 1
ATOM 2244 C CA . THR A 1 297 ? 16.976 -0.679 -19.474 1.00 87.69 297 THR A CA 1
ATOM 2245 C C . THR A 1 297 ? 18.477 -0.919 -19.322 1.00 87.69 297 THR A C 1
ATOM 2247 O O . THR A 1 297 ? 19.232 -0.572 -20.225 1.00 87.69 297 THR A O 1
ATOM 2250 N N . LEU A 1 298 ? 18.905 -1.590 -18.250 1.00 88.62 298 LEU A N 1
ATOM 2251 C CA . LEU A 1 298 ? 20.297 -1.998 -18.053 1.00 88.62 298 LEU A CA 1
ATOM 2252 C C . LEU A 1 298 ? 20.790 -2.899 -19.193 1.00 88.62 298 LEU A C 1
ATOM 2254 O O . LEU A 1 298 ? 21.851 -2.647 -19.748 1.00 88.62 298 LEU A O 1
ATOM 2258 N N . ALA A 1 299 ? 19.994 -3.888 -19.609 1.00 88.12 299 ALA A N 1
ATOM 2259 C CA . ALA A 1 299 ? 20.337 -4.750 -20.741 1.00 88.12 299 ALA A CA 1
ATOM 2260 C C . ALA A 1 299 ? 20.481 -3.977 -22.068 1.00 88.12 299 ALA A C 1
ATOM 2262 O O . ALA A 1 299 ? 21.360 -4.276 -22.877 1.00 88.12 299 ALA A O 1
ATOM 2263 N N . LYS A 1 300 ? 19.631 -2.968 -22.306 1.00 86.62 300 LYS A N 1
ATOM 2264 C CA . LYS A 1 300 ? 19.738 -2.093 -23.487 1.00 86.62 300 LYS A CA 1
ATOM 2265 C C . LYS A 1 300 ? 21.008 -1.245 -23.451 1.00 86.62 300 LYS A C 1
ATOM 2267 O O . LYS A 1 300 ? 21.638 -1.083 -24.494 1.00 86.62 300 LYS A O 1
ATOM 2272 N N . ILE A 1 301 ? 21.372 -0.727 -22.278 1.00 87.38 301 ILE A N 1
ATOM 2273 C CA . ILE A 1 301 ? 22.602 0.046 -22.078 1.00 87.38 301 ILE A CA 1
ATOM 2274 C C . ILE A 1 301 ? 23.833 -0.837 -22.304 1.00 87.38 301 ILE A C 1
ATOM 2276 O O . ILE A 1 301 ? 24.697 -0.447 -23.084 1.00 87.38 301 ILE A O 1
ATOM 2280 N N . ASP A 1 302 ? 23.865 -2.051 -21.739 1.00 86.25 302 ASP A N 1
ATOM 2281 C CA . ASP A 1 302 ? 24.957 -3.012 -21.960 1.00 86.25 302 ASP A CA 1
ATOM 2282 C C . ASP A 1 302 ? 25.178 -3.248 -23.476 1.00 86.25 302 ASP A C 1
ATOM 2284 O O . ASP A 1 302 ? 26.308 -3.253 -23.962 1.00 86.25 302 ASP A O 1
ATOM 2288 N N . HIS A 1 303 ? 24.099 -3.376 -24.263 1.00 84.88 303 HIS A N 1
ATOM 2289 C CA . HIS A 1 303 ? 24.190 -3.552 -25.720 1.00 84.88 303 HIS A CA 1
ATOM 2290 C C . HIS A 1 303 ? 24.613 -2.268 -26.460 1.00 84.88 303 HIS A C 1
ATOM 2292 O O . HIS A 1 303 ? 25.311 -2.337 -27.473 1.00 84.88 303 HIS A O 1
ATOM 2298 N N . ALA A 1 304 ? 24.204 -1.089 -25.987 1.00 83.56 304 ALA A N 1
ATOM 2299 C CA . ALA A 1 304 ? 24.658 0.180 -26.552 1.00 83.56 304 ALA A CA 1
ATOM 2300 C C . ALA A 1 304 ? 26.174 0.358 -26.366 1.00 83.56 304 ALA A C 1
ATOM 2302 O O . ALA A 1 304 ? 26.858 0.715 -27.328 1.00 83.56 304 ALA A O 1
ATOM 2303 N N . ILE A 1 305 ? 26.689 0.023 -25.177 1.00 82.38 305 ILE A N 1
ATOM 2304 C CA . ILE A 1 305 ? 28.126 0.004 -24.869 1.00 82.38 305 ILE A CA 1
ATOM 2305 C C . ILE A 1 305 ? 28.836 -1.007 -25.775 1.00 82.38 305 ILE A C 1
ATOM 2307 O O . ILE A 1 305 ? 29.741 -0.622 -26.507 1.00 82.38 305 ILE A O 1
ATOM 2311 N N . PHE A 1 306 ? 28.344 -2.249 -25.855 1.00 85.38 306 PHE A N 1
ATOM 2312 C CA . PHE A 1 306 ? 28.916 -3.275 -26.737 1.00 85.38 306 PHE A CA 1
ATOM 2313 C C . PHE A 1 306 ? 29.046 -2.805 -28.194 1.00 85.38 306 PHE A C 1
ATOM 2315 O O . PHE A 1 306 ? 30.088 -2.983 -28.821 1.00 85.38 306 PHE A O 1
ATOM 2322 N N . LYS A 1 307 ? 27.996 -2.187 -28.756 1.00 82.75 307 LYS A N 1
ATOM 2323 C CA . LYS A 1 307 ? 28.042 -1.658 -30.130 1.00 82.75 307 LYS A CA 1
ATOM 2324 C C . LYS A 1 307 ? 29.027 -0.500 -30.269 1.00 82.75 307 LYS A C 1
ATOM 2326 O O . LYS A 1 307 ? 29.719 -0.431 -31.282 1.00 82.75 307 LYS A O 1
ATOM 2331 N N . SER A 1 308 ? 29.075 0.401 -29.286 1.00 80.44 308 SER A N 1
ATOM 2332 C CA . SER A 1 308 ? 30.038 1.507 -29.250 1.00 80.44 308 SER A CA 1
ATOM 2333 C C . SER A 1 308 ? 31.474 0.979 -29.272 1.00 80.44 308 SER A C 1
ATOM 2335 O O . SER A 1 308 ? 32.270 1.404 -30.112 1.00 80.44 308 SER A O 1
ATOM 2337 N N . ASP A 1 309 ? 31.775 -0.012 -28.432 1.00 80.94 309 ASP A N 1
ATOM 2338 C CA . ASP A 1 309 ? 33.090 -0.651 -28.357 1.00 80.94 309 ASP A CA 1
ATOM 2339 C C . ASP A 1 309 ? 33.428 -1.405 -29.650 1.00 80.94 309 ASP A C 1
ATOM 2341 O O . ASP A 1 309 ? 34.541 -1.285 -30.165 1.00 80.94 309 ASP A O 1
ATOM 2345 N N . ALA A 1 310 ? 32.452 -2.102 -30.245 1.00 82.25 310 ALA A N 1
ATOM 2346 C CA . ALA A 1 310 ? 32.611 -2.813 -31.517 1.00 82.25 310 ALA A CA 1
ATOM 2347 C C . ALA A 1 310 ? 32.993 -1.879 -32.659 1.00 82.25 310 ALA A C 1
ATOM 2349 O O . ALA A 1 310 ? 33.946 -2.140 -33.399 1.00 82.25 310 ALA A O 1
ATOM 2350 N N . TYR A 1 311 ? 32.286 -0.758 -32.783 1.00 76.94 311 TYR A N 1
ATOM 2351 C CA . TYR A 1 311 ? 32.642 0.256 -33.760 1.00 76.94 311 TYR A CA 1
ATOM 2352 C C . TYR A 1 311 ? 34.025 0.841 -33.451 1.00 76.94 311 TYR A C 1
ATOM 2354 O O . TYR A 1 311 ? 34.878 0.861 -34.337 1.00 76.94 311 TYR A O 1
ATOM 2362 N N . SER A 1 312 ? 34.300 1.225 -32.203 1.00 77.81 312 SER A N 1
ATOM 2363 C CA . SER A 1 312 ? 35.604 1.767 -31.801 1.00 77.81 312 SER A CA 1
ATOM 2364 C C . SER A 1 312 ? 36.773 0.828 -32.144 1.00 77.81 312 SER A C 1
ATOM 2366 O O . SER A 1 312 ? 37.787 1.273 -32.690 1.00 77.81 312 SER A O 1
ATOM 2368 N N . ALA A 1 313 ? 36.629 -0.483 -31.923 1.00 82.19 313 ALA A N 1
ATOM 2369 C CA . ALA A 1 313 ? 37.652 -1.479 -32.246 1.00 82.19 313 ALA A CA 1
ATOM 2370 C C . ALA A 1 313 ? 37.897 -1.615 -33.757 1.00 82.19 313 ALA A C 1
ATOM 2372 O O . ALA A 1 313 ? 39.048 -1.603 -34.195 1.00 82.19 313 ALA A O 1
ATOM 2373 N N . ILE A 1 314 ? 36.832 -1.673 -34.567 1.00 78.88 314 ILE A N 1
ATOM 2374 C CA . ILE A 1 314 ? 36.946 -1.727 -36.033 1.00 78.88 314 ILE A CA 1
ATOM 2375 C C . ILE A 1 314 ? 37.685 -0.488 -36.560 1.00 78.88 314 ILE A C 1
ATOM 2377 O O . ILE A 1 314 ? 38.567 -0.609 -37.411 1.00 78.88 314 ILE A O 1
ATOM 2381 N N . PHE A 1 315 ? 37.371 0.705 -36.044 1.00 69.31 315 PHE A N 1
ATOM 2382 C CA . PHE A 1 315 ? 37.954 1.958 -36.541 1.00 69.31 315 PHE A CA 1
ATOM 2383 C C . PHE A 1 315 ? 39.367 2.238 -36.036 1.00 69.31 315 PHE A C 1
ATOM 2385 O O . PHE A 1 315 ? 40.190 2.750 -36.794 1.00 69.31 315 PHE A O 1
ATOM 2392 N N . SER A 1 316 ? 39.685 1.859 -34.798 1.00 76.44 316 SER A N 1
ATOM 2393 C CA . SER A 1 316 ? 41.063 1.892 -34.285 1.00 76.44 316 SER A CA 1
ATOM 2394 C C . SER A 1 316 ? 41.946 0.789 -34.883 1.00 76.44 316 SER A C 1
ATOM 2396 O O . SER A 1 316 ? 43.135 0.721 -34.572 1.00 76.44 316 SER A O 1
ATOM 2398 N N . ASN A 1 317 ? 41.382 -0.058 -35.758 1.00 77.44 317 ASN A N 1
ATOM 2399 C CA . ASN A 1 317 ? 42.011 -1.262 -36.292 1.00 77.44 317 ASN A CA 1
ATOM 2400 C C . ASN A 1 317 ? 42.548 -2.171 -35.169 1.00 77.44 317 ASN A C 1
ATOM 2402 O O . ASN A 1 317 ? 43.572 -2.840 -35.315 1.00 77.44 317 ASN A O 1
ATOM 2406 N N . ASN A 1 318 ? 41.862 -2.158 -34.024 1.00 79.31 318 ASN A N 1
ATOM 2407 C CA . ASN A 1 318 ? 42.187 -2.969 -32.868 1.00 79.31 318 ASN A CA 1
ATOM 2408 C C . ASN A 1 318 ? 41.573 -4.359 -33.045 1.00 79.31 318 ASN A C 1
ATOM 2410 O O . ASN A 1 318 ? 40.430 -4.614 -32.674 1.00 79.31 318 ASN A O 1
ATOM 2414 N N . THR A 1 319 ? 42.363 -5.276 -33.594 1.00 79.62 319 THR A N 1
ATOM 2415 C CA . THR A 1 319 ? 41.979 -6.680 -33.791 1.00 79.62 319 THR A CA 1
ATOM 2416 C C . THR A 1 319 ? 42.059 -7.524 -32.517 1.00 79.62 319 THR A C 1
ATOM 2418 O O . THR A 1 319 ? 41.752 -8.711 -32.557 1.00 79.62 319 THR A O 1
ATOM 2421 N N . THR A 1 320 ? 42.483 -6.933 -31.397 1.00 81.81 320 THR A N 1
ATOM 2422 C CA . THR A 1 320 ? 42.697 -7.626 -30.115 1.00 81.81 320 THR A CA 1
ATOM 2423 C C . THR A 1 320 ? 41.640 -7.305 -29.062 1.00 81.81 320 THR A C 1
ATOM 2425 O O . THR A 1 320 ? 41.742 -7.791 -27.940 1.00 81.81 320 THR A O 1
ATOM 2428 N N . HIS A 1 321 ? 40.644 -6.476 -29.392 1.00 78.38 321 HIS A N 1
ATOM 2429 C CA . HIS A 1 321 ? 39.573 -6.149 -28.458 1.00 78.38 321 HIS A CA 1
ATOM 2430 C C . HIS A 1 321 ? 38.705 -7.385 -28.188 1.00 78.38 321 HIS A C 1
ATOM 2432 O O . HIS A 1 321 ? 38.198 -8.006 -29.123 1.00 78.38 321 HIS A O 1
ATOM 2438 N N . ASP A 1 322 ? 38.559 -7.737 -26.912 1.00 81.69 322 ASP A N 1
ATOM 2439 C CA . ASP A 1 322 ? 37.772 -8.884 -26.470 1.00 81.69 322 ASP A CA 1
ATOM 2440 C C . ASP A 1 322 ? 36.298 -8.492 -26.343 1.00 81.69 322 ASP A C 1
ATOM 2442 O O . ASP A 1 322 ? 35.930 -7.637 -25.536 1.00 81.69 322 ASP A O 1
ATOM 2446 N N . PHE A 1 323 ? 35.456 -9.110 -27.164 1.00 81.50 323 PHE A N 1
ATOM 2447 C CA . PHE A 1 323 ? 34.013 -8.933 -27.119 1.00 81.50 323 PHE A CA 1
ATOM 2448 C C . PHE A 1 323 ? 33.412 -10.104 -26.353 1.00 81.50 323 PHE A C 1
ATOM 2450 O O . PHE A 1 323 ? 33.419 -11.233 -26.841 1.00 81.50 323 PHE A O 1
ATOM 2457 N N . GLY A 1 324 ? 32.859 -9.827 -25.169 1.00 77.44 324 GLY A N 1
ATOM 2458 C CA . GLY A 1 324 ? 32.104 -10.824 -24.413 1.00 77.44 324 GLY A CA 1
ATOM 2459 C C . GLY A 1 324 ? 30.981 -11.441 -25.254 1.00 77.44 324 GLY A C 1
ATOM 2460 O O . GLY A 1 324 ? 30.381 -10.781 -26.106 1.00 77.44 324 GLY A O 1
ATOM 2461 N N . ASP A 1 325 ? 30.695 -12.721 -25.027 1.00 82.44 325 ASP A N 1
ATOM 2462 C CA . ASP A 1 325 ? 29.649 -13.433 -25.757 1.00 82.44 325 ASP A CA 1
ATOM 2463 C C . ASP A 1 325 ? 28.235 -13.173 -25.192 1.00 82.44 325 ASP A C 1
ATOM 2465 O O . ASP A 1 325 ? 28.031 -12.561 -24.137 1.00 82.44 325 ASP A O 1
ATOM 2469 N N . HIS A 1 326 ? 27.227 -13.696 -25.890 1.00 79.44 326 HIS A N 1
ATOM 2470 C CA . HIS A 1 326 ? 25.822 -13.585 -25.497 1.00 79.44 326 HIS A CA 1
ATOM 2471 C C . HIS A 1 326 ? 25.494 -14.244 -24.141 1.00 79.44 326 HIS A C 1
ATOM 2473 O O . HIS A 1 326 ? 24.490 -13.885 -23.531 1.00 79.44 326 HIS A O 1
ATOM 2479 N N . THR A 1 327 ? 26.331 -15.153 -23.633 1.00 81.94 327 THR A N 1
ATOM 2480 C CA . THR A 1 327 ? 26.123 -15.851 -22.352 1.00 81.94 327 THR A CA 1
ATOM 2481 C C . THR A 1 327 ? 26.689 -15.072 -21.164 1.00 81.94 327 THR A C 1
ATOM 2483 O O . THR A 1 327 ? 26.129 -15.091 -20.069 1.00 81.94 327 THR A O 1
ATOM 2486 N N . THR A 1 328 ? 27.764 -14.315 -21.385 1.00 82.25 328 THR A N 1
ATOM 2487 C CA . THR A 1 328 ? 28.434 -13.513 -20.352 1.00 82.25 328 THR A CA 1
ATOM 2488 C C . THR A 1 328 ? 27.727 -12.187 -20.056 1.00 82.25 328 THR A C 1
ATOM 2490 O O . THR A 1 328 ? 27.914 -11.615 -18.970 1.00 82.25 328 THR A O 1
ATOM 2493 N N . CYS A 1 329 ? 26.883 -11.712 -20.980 1.00 84.44 329 CYS A N 1
ATOM 2494 C CA . CYS A 1 329 ? 26.100 -10.491 -20.812 1.00 84.44 329 CYS A CA 1
ATOM 2495 C C . CYS A 1 329 ? 24.979 -10.647 -19.765 1.00 84.44 329 CYS A C 1
ATOM 2497 O O . CYS A 1 329 ? 24.588 -11.753 -19.386 1.00 84.44 329 CYS A O 1
ATOM 2499 N N . ARG A 1 330 ? 24.424 -9.525 -19.286 1.00 86.75 330 ARG A N 1
ATOM 2500 C CA . ARG A 1 330 ? 23.387 -9.518 -18.237 1.00 86.75 330 ARG A CA 1
ATOM 2501 C C . ARG A 1 330 ? 22.145 -10.328 -18.610 1.00 86.75 330 ARG A C 1
ATOM 2503 O O . ARG A 1 330 ? 21.570 -10.974 -17.740 1.00 86.75 330 ARG A O 1
ATOM 2510 N N . VAL A 1 331 ? 21.750 -10.308 -19.884 1.00 86.25 331 VAL A N 1
ATOM 2511 C CA . VAL A 1 331 ? 20.613 -11.096 -20.386 1.00 86.25 331 VAL A CA 1
ATOM 2512 C C . VAL A 1 331 ? 20.950 -12.584 -20.415 1.00 86.25 331 VAL A C 1
ATOM 2514 O O . VAL A 1 331 ? 20.134 -13.371 -19.956 1.00 86.25 331 VAL A O 1
ATOM 2517 N N . GLY A 1 332 ? 22.152 -12.966 -20.857 1.00 85.69 332 GLY A N 1
ATOM 2518 C CA . GLY A 1 332 ? 22.606 -14.362 -20.848 1.00 85.69 332 GLY A CA 1
ATOM 2519 C C . GLY A 1 332 ? 22.670 -14.950 -19.438 1.00 85.69 332 GLY A C 1
ATOM 2520 O O . GLY A 1 332 ? 22.127 -16.022 -19.180 1.00 85.69 332 GLY A O 1
ATOM 2521 N N . LYS A 1 333 ? 23.223 -14.190 -18.484 1.00 86.81 333 LYS A N 1
ATOM 2522 C CA . LYS A 1 333 ? 23.232 -14.553 -17.055 1.00 86.81 333 LYS A CA 1
ATOM 2523 C C . LYS A 1 333 ? 21.832 -14.630 -16.453 1.00 86.81 333 LYS A C 1
ATOM 2525 O O . LYS A 1 333 ? 21.579 -15.466 -15.593 1.00 86.81 333 LYS A O 1
ATOM 2530 N N . TRP A 1 334 ? 20.929 -13.741 -16.865 1.00 87.62 334 TRP A N 1
ATOM 2531 C CA . TRP A 1 334 ? 19.534 -13.789 -16.435 1.00 87.62 334 TRP A CA 1
ATOM 2532 C C . TRP A 1 334 ? 18.821 -15.010 -17.001 1.00 87.62 334 TRP A C 1
ATOM 2534 O O . TRP A 1 334 ? 18.095 -15.661 -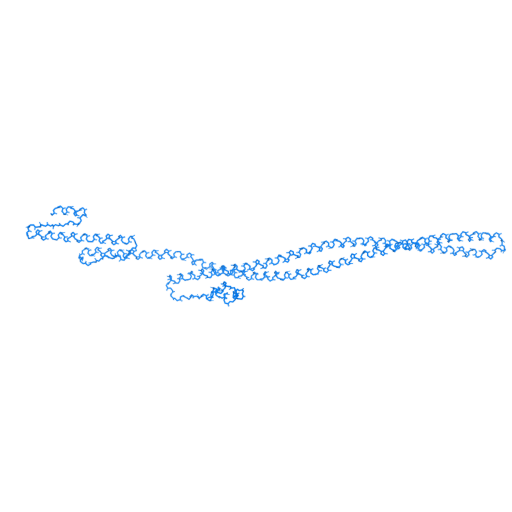16.257 1.00 87.62 334 TRP A O 1
ATOM 2544 N N . GLN A 1 335 ? 19.050 -15.330 -18.276 1.00 84.56 335 GLN A N 1
ATOM 2545 C CA . GLN A 1 335 ? 18.470 -16.490 -18.930 1.00 84.56 335 GLN A CA 1
ATOM 2546 C C . GLN A 1 335 ? 18.843 -17.748 -18.147 1.00 84.56 335 GLN A C 1
ATOM 2548 O O . GLN A 1 335 ? 17.939 -18.350 -17.591 1.00 84.56 335 GLN A O 1
ATOM 2553 N N . GLY A 1 336 ? 20.126 -18.058 -17.952 1.00 82.06 336 GLY A N 1
ATOM 2554 C CA . GLY A 1 336 ? 20.568 -19.242 -17.190 1.00 82.06 336 GLY A CA 1
ATOM 2555 C C . GLY A 1 336 ? 20.414 -19.174 -15.660 1.00 82.06 336 GLY A C 1
ATOM 2556 O O . GLY A 1 336 ? 21.083 -19.917 -14.951 1.00 82.06 336 GLY A O 1
ATOM 2557 N N . GLY A 1 337 ? 19.615 -18.244 -15.135 1.00 85.38 337 GLY A N 1
ATOM 2558 C CA . GLY A 1 337 ? 19.389 -18.074 -13.700 1.00 85.38 337 GLY A CA 1
ATOM 2559 C C . GLY A 1 337 ? 17.937 -17.710 -13.413 1.00 85.38 337 GLY A C 1
ATOM 2560 O O . GLY A 1 337 ? 17.022 -18.474 -13.702 1.00 85.38 337 GLY A O 1
ATOM 2561 N N . ARG A 1 338 ? 17.704 -16.503 -12.884 1.00 79.69 338 ARG A N 1
ATOM 2562 C CA . ARG A 1 338 ? 16.363 -16.038 -12.475 1.00 79.69 338 ARG A CA 1
ATOM 2563 C C . ARG A 1 338 ? 15.313 -16.099 -13.598 1.00 79.69 338 ARG A C 1
ATOM 2565 O O . ARG A 1 338 ? 14.132 -16.283 -13.324 1.00 79.69 338 ARG A O 1
ATOM 2572 N N . GLY A 1 339 ? 15.713 -15.909 -14.854 1.00 81.69 339 GLY A N 1
ATOM 2573 C CA . GLY A 1 339 ? 14.827 -16.035 -16.010 1.00 81.69 339 GLY A CA 1
ATOM 2574 C C . GLY A 1 339 ? 14.301 -17.457 -16.189 1.00 81.69 339 GLY A C 1
ATOM 2575 O O . GLY A 1 339 ? 13.112 -17.628 -16.442 1.00 81.69 339 GLY A O 1
ATOM 2576 N N . GLU A 1 340 ? 15.153 -18.463 -15.991 1.00 84.81 340 GLU A N 1
ATOM 2577 C CA . GLU A 1 340 ? 14.763 -19.876 -15.998 1.00 84.81 340 GLU A CA 1
ATOM 2578 C C . GLU A 1 340 ? 13.851 -20.212 -14.816 1.00 84.81 340 GLU A C 1
ATOM 2580 O O . GLU A 1 340 ? 12.794 -20.804 -15.009 1.00 84.81 340 GLU A O 1
ATOM 2585 N N . GLU A 1 341 ? 14.196 -19.762 -13.607 1.00 84.19 341 GLU A N 1
ATOM 2586 C CA . GLU A 1 341 ? 13.376 -19.997 -12.408 1.00 84.19 341 GLU A CA 1
ATOM 2587 C C . GLU A 1 341 ? 11.954 -19.438 -12.554 1.00 84.19 341 GLU A C 1
ATOM 2589 O O . GLU A 1 341 ? 10.984 -20.069 -12.140 1.00 84.19 341 GLU A O 1
ATOM 2594 N N . MET A 1 342 ? 11.817 -18.245 -13.142 1.00 78.81 342 MET A N 1
ATOM 2595 C CA . MET A 1 342 ? 10.525 -17.565 -13.262 1.00 78.81 342 MET A CA 1
ATOM 2596 C C . MET A 1 342 ? 9.730 -17.977 -14.504 1.00 78.81 342 MET A C 1
ATOM 2598 O O . MET A 1 342 ? 8.500 -17.966 -14.472 1.00 78.81 342 MET A O 1
ATOM 2602 N N . PHE A 1 343 ? 10.406 -18.280 -15.615 1.00 84.50 343 PHE A N 1
ATOM 2603 C CA . PHE A 1 343 ? 9.761 -18.447 -16.919 1.00 84.50 343 PHE A CA 1
ATOM 2604 C C . PHE A 1 343 ? 10.111 -19.755 -17.630 1.00 84.50 343 PHE A C 1
ATOM 2606 O O . PHE A 1 343 ? 9.581 -19.977 -18.718 1.00 84.50 343 PHE A O 1
ATOM 2613 N N . GLY A 1 344 ? 10.927 -20.633 -17.044 1.00 85.00 344 GLY A N 1
ATOM 2614 C CA . GLY A 1 344 ? 11.427 -21.868 -17.665 1.00 85.00 344 GLY A CA 1
ATOM 2615 C C . GLY A 1 344 ? 10.334 -22.798 -18.194 1.00 85.00 344 GLY A C 1
ATOM 2616 O O . GLY A 1 344 ? 10.494 -23.460 -19.223 1.00 85.00 344 GLY A O 1
ATOM 2617 N N . GLU A 1 345 ? 9.168 -22.796 -17.549 1.00 87.00 345 GLU A N 1
ATOM 2618 C CA . GLU A 1 345 ? 8.015 -23.590 -17.981 1.00 87.00 345 GLU A CA 1
ATOM 2619 C C . GLU A 1 345 ? 7.244 -22.965 -19.154 1.00 87.00 345 GLU A C 1
ATOM 2621 O O . GLU A 1 345 ? 6.502 -23.654 -19.860 1.00 87.00 345 GLU A O 1
ATOM 2626 N N . THR A 1 346 ? 7.430 -21.669 -19.414 1.00 88.88 346 THR A N 1
ATOM 2627 C CA . THR A 1 346 ? 6.700 -20.955 -20.463 1.00 88.88 346 THR A CA 1
ATOM 2628 C C . THR A 1 346 ? 7.216 -21.313 -21.855 1.00 88.88 346 THR A C 1
ATOM 2630 O O . THR A 1 346 ? 8.412 -21.471 -22.102 1.00 88.88 346 THR A O 1
ATOM 2633 N N . LYS A 1 347 ? 6.293 -21.383 -22.821 1.00 88.06 347 LYS A N 1
ATOM 2634 C CA . LYS A 1 347 ? 6.635 -21.636 -24.228 1.00 88.06 347 LYS A CA 1
ATOM 2635 C C . LYS A 1 347 ? 7.559 -20.556 -24.801 1.00 88.06 347 LYS A C 1
ATOM 2637 O O . LYS A 1 347 ? 8.427 -20.873 -25.603 1.00 88.06 347 LYS A O 1
ATOM 2642 N N . SER A 1 348 ? 7.373 -19.303 -24.388 1.00 85.88 348 SER A N 1
ATOM 2643 C CA . SER A 1 348 ? 8.159 -18.163 -24.866 1.00 85.88 348 SER A CA 1
ATOM 2644 C C . SER A 1 348 ? 9.616 -18.228 -24.415 1.00 85.88 348 SER A C 1
ATOM 2646 O O . SER A 1 348 ? 10.502 -17.915 -25.200 1.00 85.88 348 SER A O 1
ATOM 2648 N N . TYR A 1 349 ? 9.877 -18.666 -23.181 1.00 85.62 349 TYR A N 1
ATOM 2649 C CA . TYR A 1 349 ? 11.239 -18.782 -22.665 1.00 85.62 349 TYR A CA 1
ATOM 2650 C C . TYR A 1 349 ? 12.038 -19.878 -23.384 1.00 85.62 349 TYR A C 1
ATOM 2652 O O . TYR A 1 349 ? 13.186 -19.664 -23.753 1.00 85.62 349 TYR A O 1
ATOM 2660 N N . LYS A 1 350 ? 11.400 -21.011 -23.705 1.00 83.06 350 LYS A N 1
ATOM 2661 C CA . LYS A 1 350 ? 12.009 -22.103 -24.491 1.00 83.06 350 LYS A CA 1
ATOM 2662 C C . LYS A 1 350 ? 12.366 -21.723 -25.936 1.00 83.06 350 LYS A C 1
ATOM 2664 O O . LYS A 1 350 ? 13.012 -22.504 -26.618 1.00 83.06 350 LYS A O 1
ATOM 2669 N N . LEU A 1 351 ? 11.909 -20.567 -26.423 1.00 84.75 351 LEU A N 1
ATOM 2670 C CA . LEU A 1 351 ? 12.297 -20.019 -27.728 1.00 84.75 351 LEU A CA 1
ATOM 2671 C C . LEU A 1 351 ? 13.515 -19.082 -27.640 1.00 84.75 351 LEU A C 1
ATOM 2673 O O . LEU A 1 351 ? 14.007 -18.653 -28.680 1.00 84.75 351 LEU A O 1
ATOM 2677 N N . LEU A 1 352 ? 13.961 -18.720 -26.429 1.00 73.75 352 LEU A N 1
ATOM 2678 C CA . LEU A 1 352 ? 15.147 -17.884 -26.201 1.00 73.75 352 LEU A CA 1
ATOM 2679 C C . LEU A 1 352 ? 16.447 -18.701 -26.166 1.00 73.75 352 LEU A C 1
ATOM 2681 O O . LEU A 1 352 ? 17.519 -18.117 -26.310 1.00 73.75 352 LEU A O 1
ATOM 2685 N N . SER A 1 353 ? 16.358 -20.011 -25.912 1.00 61.62 353 SER A N 1
ATOM 2686 C CA . SER A 1 353 ? 17.471 -20.977 -25.916 1.00 61.62 353 SER A CA 1
ATOM 2687 C C . SER A 1 353 ? 17.783 -21.475 -27.320 1.00 61.62 353 SER A C 1
ATOM 2689 O O . SER A 1 353 ? 18.977 -21.544 -27.672 1.00 61.62 353 SER A O 1
#

pLDDT: mean 88.0, std 6.59, range [61.62, 96.62]

Sequence (353 aa):
LADIIKDSEHGKLNGRIVNIKEGGELKTLCSNMNSLLDNFELVTKEIKASIAAASNENFDRKILQKGMHGEFRDQVSMVNKAVAAMKATHEHIARNTLNAKLAEISGNSNDFTTVQEDLVKTVEKLKVIAKEGEESATEAKGSYETLKSAISKIESLIQIVNQNENSIVVLAQRSAEISNVIAIIDDIADKTNLLALNAAIEAARAGEHGRGFAVVAEEVRKLAETTQKATSEIRISIDMLQKESADIASSAQKMKEDADVSSQSMGVLSTTFDALMEQSDRSSKNINAIQATVFITLAKIDHAIFKSDAYSAIFSNNTTHDFGDHTTCRVGKWQGGRGEEMFGETKSYKLLS

Radius of gyration: 63.2 Å; chains: 1; bounding box: 110×46×200 Å

Foldseek 3Di:
DVVQVVVVVVVNLPDADDDDPDDDPVVVVSVVVNVVSVLVVLLVVLLVVCVVCLVVVNLVSQRDLPPPDDPSSVVSVVSNVVSVVSNVVVVVVVLVVVVVVLCVLVVCLVVLVVLLVVLVVVLVVLVVVLVVLVVLLVVLVVVLVVLVVVLVVLVVLLVVLVVLLVVLVVQLVVLVVVLVVLVVQLVVLVVQLVVLVVQLVVLVVVPPVSVVSNVVSVVSNVVSVVSNVVSVVVNVVSVVSNVVSVVSNVVSVVSNVVSVVVNVVSVVVNVVSVVSNVVSVVSNVVSVVSSVVSLVVSLVSQVSSLVSVVVVCVSVVPPPDDRDDPCPGSVNVCLVPVVCVVPVPPPVSVVVD